Protein AF-A0A7M2SHD0-F1 (afdb_monomer)

Structure (mmCIF, N/CA/C/O backbone):
data_AF-A0A7M2SHD0-F1
#
_entry.id   AF-A0A7M2SHD0-F1
#
loop_
_atom_site.group_PDB
_atom_site.id
_atom_site.type_symbol
_atom_site.label_atom_id
_atom_site.label_alt_id
_atom_site.label_comp_id
_atom_site.label_asym_id
_atom_site.label_entity_id
_atom_site.label_seq_id
_atom_site.pdbx_PDB_ins_code
_atom_site.Cartn_x
_atom_site.Cartn_y
_atom_site.Cartn_z
_atom_site.occupancy
_atom_site.B_iso_or_equiv
_atom_site.auth_seq_id
_atom_site.auth_comp_id
_atom_site.auth_asym_id
_atom_site.auth_atom_id
_atom_site.pdbx_PDB_model_num
ATOM 1 N N . MET A 1 1 ? -9.096 0.062 7.999 1.00 97.12 1 MET A N 1
ATOM 2 C CA . MET A 1 1 ? -8.696 0.273 6.593 1.00 97.12 1 MET A CA 1
ATOM 3 C C . MET A 1 1 ? -7.305 0.862 6.604 1.00 97.12 1 MET A C 1
ATOM 5 O O . MET A 1 1 ? -7.084 1.784 7.382 1.00 97.12 1 MET A O 1
ATOM 9 N N . GLY A 1 2 ? -6.395 0.310 5.805 1.00 97.00 2 GLY A N 1
ATOM 10 C CA . GLY A 1 2 ? -5.027 0.810 5.689 1.00 97.00 2 GLY A CA 1
ATOM 11 C C . GLY A 1 2 ? -4.891 1.978 4.718 1.00 97.00 2 GLY A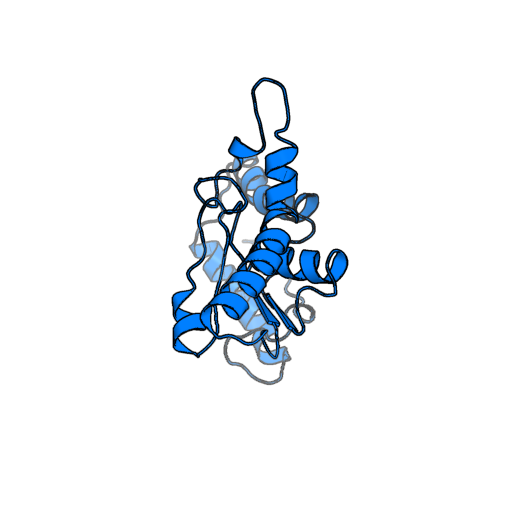 C 1
ATOM 12 O O . GLY A 1 2 ? -5.749 2.172 3.853 1.00 97.00 2 GLY A O 1
ATOM 13 N N . GLY A 1 3 ? -3.814 2.743 4.881 1.00 96.31 3 GLY A N 1
ATOM 14 C CA . GLY A 1 3 ? -3.503 3.916 4.066 1.00 96.31 3 GLY A CA 1
ATOM 15 C C . GLY A 1 3 ? -2.620 3.625 2.844 1.00 96.31 3 GLY A C 1
ATOM 16 O O . GLY A 1 3 ? -2.562 2.505 2.335 1.00 96.31 3 GLY A O 1
ATOM 17 N N . GLY A 1 4 ? -1.916 4.649 2.361 1.00 96.31 4 GLY A N 1
ATOM 18 C CA . GLY A 1 4 ? -1.069 4.604 1.168 1.00 96.31 4 GLY A CA 1
ATOM 19 C C . GLY A 1 4 ? 0.028 5.672 1.198 1.00 96.31 4 GLY A C 1
ATOM 20 O O . GLY A 1 4 ? -0.160 6.753 1.753 1.00 96.31 4 GLY A O 1
ATOM 21 N N . GLY A 1 5 ? 1.186 5.370 0.599 1.00 95.94 5 GLY A N 1
ATOM 22 C CA . GLY A 1 5 ? 2.361 6.245 0.658 1.00 95.94 5 GLY A CA 1
ATOM 23 C C . GLY A 1 5 ? 2.796 6.528 2.101 1.00 95.94 5 GLY A C 1
ATOM 24 O O . GLY A 1 5 ? 2.878 5.610 2.912 1.00 95.94 5 GLY A O 1
ATOM 25 N N . PHE A 1 6 ? 3.040 7.792 2.427 1.00 96.62 6 PHE A N 1
ATOM 26 C CA . PHE A 1 6 ? 3.349 8.260 3.779 1.00 96.62 6 PHE A CA 1
ATOM 27 C C . PHE A 1 6 ? 2.104 8.612 4.609 1.00 96.62 6 PHE A C 1
ATOM 29 O O . PHE A 1 6 ? 2.249 9.201 5.669 1.00 96.62 6 PHE A O 1
ATOM 36 N N . ASN A 1 7 ? 0.903 8.214 4.170 1.00 97.81 7 ASN A N 1
ATOM 37 C CA . ASN A 1 7 ? -0.391 8.597 4.747 1.00 97.81 7 ASN A CA 1
ATOM 38 C C . ASN A 1 7 ? -0.598 10.120 4.773 1.00 97.81 7 ASN A C 1
ATOM 40 O O . ASN A 1 7 ? -0.326 10.773 3.768 1.00 97.81 7 ASN A O 1
ATOM 44 N N . GLY A 1 8 ? -1.200 10.668 5.832 1.00 97.25 8 GLY A N 1
ATOM 45 C CA . GLY A 1 8 ? -1.612 12.069 5.890 1.00 97.25 8 GLY A CA 1
ATOM 46 C C . GLY A 1 8 ? -3.096 12.322 5.601 1.00 97.25 8 GLY A C 1
ATOM 47 O O . GLY A 1 8 ? -3.537 13.471 5.608 1.00 97.25 8 GLY A O 1
ATOM 48 N N . SER A 1 9 ? -3.883 11.274 5.343 1.00 97.06 9 SER A N 1
ATOM 49 C CA . SER A 1 9 ? -5.340 11.360 5.187 1.00 97.06 9 SER A CA 1
ATOM 50 C C . SER A 1 9 ? -6.020 10.054 5.593 1.00 97.06 9 SER A C 1
ATOM 52 O O . SER A 1 9 ? -5.424 8.982 5.505 1.00 97.06 9 SER A O 1
ATOM 54 N N . ILE A 1 10 ? -7.275 10.144 6.038 1.00 97.06 10 ILE A N 1
ATOM 55 C CA . ILE A 1 10 ? -8.079 8.971 6.395 1.00 97.06 10 ILE A CA 1
ATOM 56 C C . ILE A 1 10 ? -8.506 8.250 5.100 1.00 97.06 10 ILE A C 1
ATOM 58 O O . ILE A 1 10 ? -9.094 8.897 4.229 1.00 97.06 10 ILE A O 1
ATOM 62 N N . PRO A 1 11 ? -8.257 6.933 4.955 1.00 95.31 11 PRO A N 1
ATOM 63 C CA . PRO A 1 11 ? -8.662 6.177 3.770 1.00 95.31 11 PRO A CA 1
ATOM 64 C C . PRO A 1 11 ? -10.190 6.092 3.639 1.00 95.31 11 PRO A C 1
ATOM 66 O O . PRO A 1 11 ? -10.908 6.126 4.640 1.00 95.31 11 PRO A O 1
ATOM 69 N N . ASP A 1 12 ? -10.697 5.917 2.413 1.00 93.75 12 ASP A N 1
ATOM 70 C CA . ASP A 1 12 ? -12.136 5.734 2.191 1.00 93.75 12 ASP A CA 1
ATOM 71 C C . ASP A 1 12 ? -12.649 4.470 2.895 1.00 93.75 12 ASP A C 1
ATOM 73 O O . ASP A 1 12 ? -12.196 3.348 2.653 1.00 93.75 12 ASP A O 1
ATOM 77 N N . THR A 1 13 ? -13.636 4.658 3.765 1.00 95.75 13 THR A N 1
ATOM 78 C CA . THR A 1 13 ? -14.295 3.585 4.515 1.00 95.75 13 THR A CA 1
ATOM 79 C C . THR A 1 13 ? -15.669 3.236 3.946 1.00 95.75 13 THR A C 1
ATOM 81 O O . THR A 1 13 ? -16.276 2.253 4.381 1.00 95.75 13 THR A O 1
ATOM 84 N N . GLN A 1 14 ? -16.169 3.990 2.959 1.00 95.00 14 GLN A N 1
ATOM 85 C CA . GLN A 1 14 ? -17.538 3.843 2.465 1.00 95.00 14 GLN A CA 1
ATOM 86 C C . GLN A 1 14 ? -17.795 2.484 1.836 1.00 95.00 14 GLN A C 1
ATOM 88 O O . GLN A 1 14 ? -18.872 1.927 2.024 1.00 95.00 14 GLN A O 1
ATOM 93 N N . THR A 1 15 ? -16.833 1.941 1.090 1.00 93.06 15 THR A N 1
ATOM 94 C CA . THR A 1 15 ? -17.006 0.630 0.451 1.00 93.06 15 THR A CA 1
ATOM 95 C C . THR A 1 15 ? -17.210 -0.467 1.498 1.00 93.06 15 THR A C 1
ATOM 97 O O . THR A 1 15 ? -18.176 -1.220 1.409 1.00 93.06 15 THR A O 1
ATOM 100 N N . ALA A 1 16 ? -16.384 -0.489 2.549 1.00 95.38 16 ALA A N 1
ATOM 101 C CA . ALA A 1 16 ? -16.540 -1.429 3.659 1.00 95.38 16 ALA A CA 1
ATOM 102 C C . ALA A 1 16 ? -17.877 -1.220 4.396 1.00 95.38 16 ALA A C 1
ATOM 104 O O . ALA A 1 16 ? -18.607 -2.184 4.643 1.00 95.38 16 ALA A O 1
ATOM 105 N N . ALA A 1 17 ? -18.249 0.036 4.662 1.00 96.19 17 ALA A N 1
ATOM 106 C CA . ALA A 1 17 ? -19.520 0.372 5.301 1.00 96.19 17 ALA A CA 1
ATOM 107 C C . ALA A 1 17 ? -20.738 -0.095 4.484 1.00 96.19 17 ALA A C 1
ATOM 109 O O . ALA A 1 17 ? -21.653 -0.708 5.030 1.00 96.19 17 ALA A O 1
ATOM 110 N N . LYS A 1 18 ? -20.728 0.112 3.160 1.00 97.19 18 LYS A N 1
ATOM 111 C CA . LYS A 1 18 ? -21.790 -0.341 2.241 1.00 97.19 18 LYS A CA 1
ATOM 112 C C . LYS A 1 18 ? -21.943 -1.862 2.210 1.00 97.19 18 LYS A C 1
ATOM 114 O O . LYS A 1 18 ? -23.028 -2.351 1.919 1.00 97.19 18 LYS A O 1
ATOM 119 N N . THR A 1 19 ? -20.882 -2.601 2.529 1.00 95.31 19 THR A N 1
ATOM 120 C CA . THR A 1 19 ? -20.905 -4.068 2.644 1.00 95.31 19 THR A CA 1
ATOM 121 C C . THR A 1 19 ? -21.259 -4.580 4.047 1.00 95.31 19 THR A C 1
ATOM 123 O O . THR A 1 19 ? -21.217 -5.783 4.279 1.00 95.31 19 THR A O 1
ATOM 126 N N . GLY A 1 20 ? -21.633 -3.693 4.978 1.00 95.31 20 GLY A N 1
ATOM 127 C CA . GLY A 1 20 ? -22.124 -4.059 6.311 1.00 95.31 20 GLY A CA 1
ATOM 128 C C . GLY A 1 20 ? -21.071 -4.068 7.423 1.00 95.31 20 GLY A C 1
ATOM 129 O O . GLY A 1 20 ? -21.386 -4.464 8.543 1.00 95.31 20 GLY A O 1
ATOM 130 N N . TYR A 1 21 ? -19.840 -3.619 7.159 1.00 97.50 21 TYR A N 1
ATOM 131 C CA . TYR A 1 21 ? -18.815 -3.485 8.196 1.00 97.50 21 TYR A CA 1
ATOM 132 C C . TYR A 1 21 ? -18.953 -2.160 8.954 1.00 97.50 21 TYR A C 1
ATOM 134 O O . TYR A 1 21 ? -19.178 -1.107 8.359 1.00 97.50 21 TYR A O 1
ATOM 142 N N . ALA A 1 22 ? -18.693 -2.176 10.261 1.00 97.75 22 ALA A N 1
ATOM 143 C CA . ALA A 1 22 ? -18.270 -0.965 10.956 1.00 97.75 22 ALA A CA 1
ATOM 144 C C . ALA A 1 22 ? -16.820 -0.661 10.543 1.00 97.75 22 ALA A C 1
ATOM 146 O O . ALA A 1 22 ? -15.913 -1.445 10.824 1.00 97.75 22 ALA A O 1
ATOM 147 N N . ALA A 1 23 ? -16.607 0.440 9.823 1.00 97.56 23 ALA A N 1
ATOM 148 C CA . ALA A 1 23 ? -15.334 0.733 9.174 1.00 97.56 23 ALA A CA 1
ATOM 149 C C . ALA A 1 23 ? -14.661 1.979 9.764 1.00 97.56 23 ALA A C 1
ATOM 151 O O . ALA A 1 23 ? -15.299 3.008 9.971 1.00 97.56 23 ALA A O 1
ATOM 152 N N . ALA A 1 24 ? -13.351 1.882 9.992 1.00 97.88 24 ALA A N 1
ATOM 153 C CA . ALA A 1 24 ? -12.510 2.961 10.498 1.00 97.88 24 ALA A CA 1
ATOM 154 C C . ALA A 1 24 ? -11.170 3.016 9.745 1.00 97.88 24 ALA A C 1
ATOM 156 O O . ALA A 1 24 ? -10.724 2.023 9.153 1.00 97.88 24 ALA A O 1
ATOM 157 N N . GLY A 1 25 ? -10.532 4.180 9.791 1.00 97.25 25 GLY A N 1
ATOM 158 C CA . GLY A 1 25 ? -9.217 4.459 9.226 1.00 97.25 25 GLY A CA 1
ATOM 159 C C . GLY A 1 25 ? -8.555 5.614 9.976 1.00 97.25 25 GLY A C 1
ATOM 160 O O . GLY A 1 25 ? -9.197 6.266 10.800 1.00 97.25 25 GLY A O 1
ATOM 161 N N . SER A 1 26 ? -7.282 5.856 9.686 1.00 97.56 26 SER A N 1
ATOM 162 C CA . SER A 1 26 ? -6.471 6.900 10.314 1.00 97.56 26 SER A CA 1
ATOM 163 C C . SER A 1 26 ? -5.658 7.639 9.264 1.00 97.56 26 SER A C 1
ATOM 165 O O . SER A 1 26 ? -5.326 7.064 8.232 1.00 97.56 26 SER A O 1
ATOM 167 N N . ASP A 1 27 ? -5.314 8.889 9.554 1.00 97.56 27 ASP A N 1
ATOM 168 C CA . ASP A 1 27 ? -4.319 9.672 8.820 1.00 97.56 27 ASP A CA 1
ATOM 169 C C . ASP A 1 27 ? -2.877 9.406 9.297 1.00 97.56 27 ASP A C 1
ATOM 171 O O . ASP A 1 27 ? -1.932 9.986 8.768 1.00 97.56 27 ASP A O 1
ATOM 175 N N . SER A 1 28 ? -2.700 8.504 10.270 1.00 97.31 28 SER A N 1
ATOM 176 C CA . SER A 1 28 ? -1.429 8.202 10.934 1.00 97.31 28 SER A CA 1
ATOM 177 C C . SER A 1 28 ? -0.844 9.338 11.773 1.00 97.31 28 SER A C 1
ATOM 179 O O . SER A 1 28 ? 0.372 9.421 11.959 1.00 97.31 28 SER A O 1
ATOM 181 N N . GLY A 1 29 ? -1.707 10.187 12.335 1.00 95.88 29 GLY A N 1
ATOM 182 C CA . GLY A 1 29 ? -1.321 11.199 13.321 1.00 95.88 29 GLY A CA 1
ATOM 183 C C . GLY A 1 29 ? -0.802 12.500 12.711 1.00 95.88 29 GLY A C 1
ATOM 184 O O . GLY A 1 29 ? -0.289 13.351 13.435 1.00 95.88 29 GLY A O 1
ATOM 185 N N . HIS A 1 30 ? -0.922 12.667 11.397 1.00 96.81 30 HIS A N 1
ATOM 186 C CA . HIS A 1 30 ? -0.505 13.867 10.682 1.00 96.81 30 HIS A CA 1
ATOM 187 C C . HIS A 1 30 ? -1.388 14.094 9.452 1.00 96.81 30 HIS A C 1
ATOM 189 O O . HIS A 1 30 ? -2.062 13.184 8.983 1.00 96.81 30 HIS A O 1
ATOM 195 N N . THR A 1 31 ? -1.368 15.311 8.909 1.00 96.94 31 THR A N 1
ATOM 196 C CA . THR A 1 31 ? -2.072 15.656 7.668 1.00 96.94 31 THR A CA 1
ATOM 197 C C . THR A 1 31 ? -1.060 16.081 6.617 1.00 96.94 31 THR A C 1
ATOM 199 O O . THR A 1 31 ? -0.326 17.046 6.823 1.00 96.94 31 THR A O 1
ATOM 202 N N . ALA A 1 32 ? -1.006 15.351 5.508 1.00 96.25 32 ALA A N 1
ATOM 203 C CA . ALA A 1 32 ? -0.035 15.539 4.436 1.00 96.25 32 ALA A CA 1
ATOM 204 C C . ALA A 1 32 ? -0.531 14.872 3.144 1.00 96.25 32 ALA A C 1
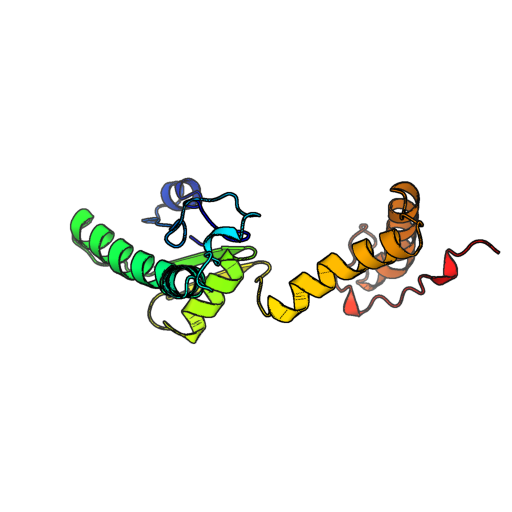ATOM 206 O O . ALA A 1 32 ? -1.484 14.092 3.153 1.00 96.25 32 ALA A O 1
ATOM 207 N N . SER A 1 33 ? 0.126 15.166 2.021 1.00 96.81 33 SER A N 1
ATOM 208 C CA . SER A 1 33 ? -0.039 14.330 0.826 1.00 96.81 33 SER A CA 1
ATOM 209 C C . SER A 1 33 ? 0.677 12.992 1.023 1.00 96.81 33 SER A C 1
ATOM 211 O O . SER A 1 33 ? 1.694 12.929 1.708 1.00 96.81 33 SER A O 1
ATOM 213 N N . SER A 1 34 ? 0.223 11.932 0.353 1.00 94.19 34 SER A N 1
ATOM 214 C CA . SER A 1 34 ? 0.826 10.597 0.479 1.00 94.19 34 SER A CA 1
ATOM 215 C C . SER A 1 34 ? 2.281 10.508 -0.007 1.00 94.19 34 SER A C 1
ATOM 217 O O . SER A 1 34 ? 2.935 9.493 0.208 1.00 94.19 34 SER A O 1
ATOM 219 N N . SER A 1 35 ? 2.795 11.530 -0.691 1.00 94.06 35 SER A N 1
ATOM 220 C CA . SER A 1 35 ? 4.195 11.638 -1.125 1.00 94.06 35 SER A CA 1
ATOM 221 C C . SER A 1 35 ? 5.044 12.543 -0.228 1.00 94.06 35 SER A C 1
ATOM 223 O O . SER A 1 35 ? 6.250 12.640 -0.434 1.00 94.06 35 SER A O 1
ATOM 225 N N . ASP A 1 36 ? 4.434 13.222 0.742 1.00 95.38 36 ASP A N 1
ATOM 226 C CA . ASP A 1 36 ? 5.119 14.146 1.636 1.00 95.38 36 ASP A CA 1
ATOM 227 C C . ASP A 1 36 ? 5.508 13.436 2.937 1.00 95.38 36 ASP A C 1
ATOM 229 O O . ASP A 1 36 ? 4.659 13.059 3.741 1.00 95.38 36 ASP A O 1
ATOM 233 N N . ALA A 1 37 ? 6.816 13.264 3.133 1.00 93.88 37 ALA A N 1
ATOM 234 C CA . ALA A 1 37 ? 7.408 12.703 4.345 1.00 93.88 37 ALA A CA 1
ATOM 235 C C . ALA A 1 37 ? 8.030 13.776 5.261 1.00 93.88 37 ALA A C 1
ATOM 237 O O . ALA A 1 37 ? 8.718 13.437 6.225 1.00 93.88 37 ALA A O 1
ATOM 238 N N . SER A 1 38 ? 7.829 15.071 4.980 1.00 95.25 38 SER A N 1
ATOM 239 C CA . SER A 1 38 ? 8.442 16.166 5.746 1.00 95.25 38 SER A CA 1
ATOM 240 C C . SER A 1 38 ? 8.007 16.179 7.213 1.00 95.25 38 SER A C 1
ATOM 242 O O . SER A 1 38 ? 8.789 16.577 8.072 1.00 95.25 38 SER A O 1
ATOM 244 N N . TRP A 1 39 ? 6.820 15.646 7.524 1.00 95.38 39 TRP A N 1
ATOM 245 C CA . TRP A 1 39 ? 6.310 15.469 8.889 1.00 95.38 39 TRP A CA 1
ATOM 246 C C . TRP A 1 39 ? 7.206 14.580 9.766 1.00 95.38 39 TRP A C 1
ATOM 248 O O . TRP A 1 39 ? 7.194 14.707 10.993 1.00 95.38 39 TRP A O 1
ATOM 258 N N . ALA A 1 40 ? 8.002 13.691 9.162 1.00 95.50 40 ALA A N 1
ATOM 259 C CA . ALA A 1 40 ? 8.926 12.821 9.883 1.00 95.50 40 ALA A CA 1
ATOM 260 C C . ALA A 1 40 ? 10.169 13.577 10.387 1.00 95.50 40 ALA A C 1
ATOM 262 O O . ALA A 1 40 ? 10.926 13.048 11.206 1.00 95.50 40 ALA A O 1
ATOM 263 N N . TRP A 1 41 ? 10.384 14.815 9.932 1.00 95.25 41 TRP A N 1
ATOM 264 C CA . TRP A 1 41 ? 11.547 15.627 10.263 1.00 95.25 41 TRP A CA 1
ATOM 265 C C . TRP A 1 41 ? 11.163 16.985 10.863 1.00 95.25 41 TRP A C 1
ATOM 267 O O . TRP A 1 41 ? 10.132 17.575 10.563 1.00 95.25 41 TRP A O 1
ATOM 277 N N . SER A 1 42 ? 12.035 17.506 11.720 1.00 88.62 42 SER A N 1
ATOM 278 C CA . SER A 1 42 ? 11.965 18.858 12.270 1.00 88.62 42 SER A CA 1
ATOM 279 C C . SER A 1 42 ? 13.367 19.477 12.296 1.00 88.62 42 SER A C 1
ATOM 281 O O . SER A 1 42 ? 14.357 18.743 12.241 1.00 88.62 42 SER A O 1
ATOM 283 N N . PRO A 1 43 ? 13.508 20.807 12.446 1.00 90.00 43 PRO A N 1
ATOM 284 C CA . PRO A 1 43 ? 14.822 21.447 12.561 1.00 90.00 43 PRO A CA 1
ATOM 285 C C . PRO A 1 43 ? 15.710 20.880 13.682 1.00 90.00 43 PRO A C 1
ATOM 287 O O . PRO A 1 43 ? 16.929 20.985 13.605 1.00 90.00 43 PRO A O 1
ATOM 290 N N . THR A 1 44 ? 15.114 20.271 14.713 1.00 90.31 44 THR A N 1
ATOM 291 C CA . THR A 1 44 ? 15.825 19.673 15.854 1.00 90.31 44 THR A CA 1
ATOM 292 C C . THR A 1 44 ? 15.990 18.152 15.748 1.00 90.31 44 THR A C 1
ATOM 294 O O . THR A 1 44 ? 16.445 17.529 16.704 1.00 90.31 44 THR A O 1
ATOM 297 N N . GLY A 1 45 ? 15.627 17.543 14.614 1.00 93.50 45 GLY A N 1
ATOM 298 C CA . GLY A 1 45 ? 15.776 16.109 14.348 1.00 93.50 45 GLY A CA 1
ATOM 299 C C . GLY A 1 45 ? 14.467 15.403 13.988 1.00 93.50 45 GLY A C 1
ATOM 300 O O . GLY A 1 45 ? 13.450 16.038 13.703 1.00 93.50 45 GLY A O 1
ATOM 301 N N . MET A 1 46 ? 14.495 14.070 13.998 1.00 95.44 46 MET 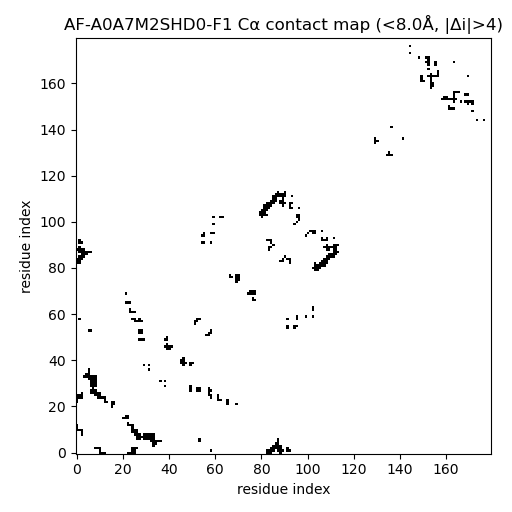A N 1
ATOM 302 C CA . MET A 1 46 ? 13.347 13.229 13.643 1.00 95.44 46 MET A CA 1
ATOM 303 C C . MET A 1 46 ? 12.172 13.411 14.609 1.00 95.44 46 MET A C 1
ATOM 305 O O . MET A 1 46 ? 12.345 13.431 15.829 1.00 95.44 46 MET A O 1
ATOM 309 N N . ASN A 1 47 ? 10.956 13.463 14.066 1.00 96.12 47 ASN A N 1
ATOM 310 C CA . ASN A 1 47 ? 9.736 13.475 14.862 1.00 96.12 47 ASN A CA 1
ATOM 311 C C . ASN A 1 47 ? 9.341 12.043 15.257 1.00 96.12 47 ASN A C 1
ATOM 313 O O . ASN A 1 47 ? 8.434 11.439 14.682 1.00 96.12 47 ASN A O 1
ATOM 317 N N . SER A 1 48 ? 10.037 11.483 16.250 1.00 95.12 48 SER A N 1
ATOM 318 C CA . SER A 1 48 ? 9.868 10.085 16.672 1.00 95.12 48 SER A CA 1
ATOM 319 C C . SER A 1 48 ? 8.431 9.721 17.056 1.00 95.12 48 SER A C 1
ATOM 321 O O . SER A 1 48 ? 8.038 8.569 16.882 1.00 95.12 48 SER A O 1
ATOM 323 N N . SER A 1 49 ? 7.630 10.673 17.553 1.00 95.88 49 SER A N 1
ATOM 324 C CA . SER A 1 49 ? 6.222 10.411 17.878 1.00 95.88 49 SER A CA 1
ATOM 325 C C . SER A 1 49 ? 5.401 10.150 16.619 1.00 95.88 49 SER A C 1
ATOM 327 O O . SER A 1 49 ? 4.759 9.108 16.541 1.00 95.88 49 SER A O 1
ATOM 329 N N . LEU A 1 50 ? 5.475 11.038 15.621 1.00 97.00 50 LEU A N 1
ATOM 330 C CA . LEU A 1 50 ? 4.745 10.852 14.362 1.00 97.00 50 LEU A CA 1
ATOM 331 C C . LEU A 1 50 ? 5.238 9.626 13.594 1.00 97.00 50 LEU A C 1
ATOM 333 O O . LEU A 1 50 ? 4.447 8.897 13.008 1.00 97.00 50 LEU A O 1
ATOM 337 N N . ILE A 1 51 ? 6.539 9.345 13.655 1.00 96.62 51 ILE A N 1
ATOM 338 C CA . ILE A 1 51 ? 7.104 8.125 13.071 1.00 96.62 51 ILE A CA 1
ATOM 339 C C . ILE A 1 51 ? 6.539 6.883 13.771 1.00 96.62 51 ILE A C 1
ATOM 341 O O . ILE A 1 51 ? 6.195 5.910 13.107 1.00 96.62 51 ILE A O 1
ATOM 345 N N . THR A 1 52 ? 6.385 6.911 15.096 1.00 97.19 52 THR A N 1
ATOM 346 C CA . THR A 1 52 ? 5.769 5.806 15.849 1.00 97.19 52 THR A CA 1
ATOM 347 C C . THR A 1 52 ? 4.288 5.634 15.497 1.00 97.19 52 THR A C 1
ATOM 349 O O . THR A 1 52 ? 3.824 4.498 15.354 1.00 97.19 52 THR A O 1
ATOM 352 N N . ASP A 1 53 ? 3.554 6.738 15.324 1.00 98.12 53 ASP A N 1
ATOM 353 C CA . ASP A 1 53 ? 2.163 6.730 14.855 1.00 98.12 53 ASP A CA 1
ATOM 354 C C . ASP A 1 53 ? 2.040 6.091 13.475 1.00 98.12 53 ASP A C 1
ATOM 356 O O . ASP A 1 53 ? 1.276 5.138 13.314 1.00 98.12 53 ASP A O 1
ATOM 360 N N . PHE A 1 54 ? 2.849 6.545 12.519 1.00 97.38 54 PHE A N 1
ATOM 361 C CA . PHE A 1 54 ? 2.902 6.006 11.166 1.00 97.38 54 PHE A CA 1
ATOM 362 C C . PHE A 1 54 ? 3.289 4.528 11.126 1.00 97.38 54 PHE A C 1
ATOM 364 O O . PHE A 1 54 ? 2.658 3.740 10.424 1.00 97.38 54 PHE A O 1
ATOM 371 N N . ILE A 1 55 ? 4.309 4.120 11.884 1.00 95.12 55 ILE A N 1
ATOM 372 C CA . ILE A 1 55 ? 4.795 2.740 11.837 1.00 95.12 55 ILE A CA 1
ATOM 373 C C . ILE A 1 55 ? 3.758 1.777 12.411 1.00 95.12 55 ILE A C 1
ATOM 375 O O . ILE A 1 55 ? 3.506 0.764 11.762 1.00 95.12 55 ILE A O 1
ATOM 379 N N . ALA A 1 56 ? 3.174 2.061 13.581 1.00 96.00 56 ALA A N 1
ATOM 380 C CA . ALA A 1 56 ? 2.330 1.084 14.277 1.00 96.00 56 ALA A CA 1
ATOM 381 C C . ALA A 1 56 ? 1.212 1.677 15.143 1.00 96.00 56 ALA A C 1
ATOM 383 O O . ALA A 1 56 ? 0.116 1.123 15.181 1.00 96.00 56 ALA A O 1
ATOM 384 N N . ARG A 1 57 ? 1.469 2.764 15.882 1.00 98.25 57 ARG A N 1
ATOM 385 C CA . ARG A 1 57 ? 0.560 3.178 16.964 1.00 98.25 57 ARG A CA 1
ATOM 386 C C . ARG A 1 57 ? -0.792 3.660 16.443 1.00 98.25 57 ARG A C 1
ATOM 388 O O . ARG A 1 57 ? -1.805 3.349 17.058 1.00 98.25 57 ARG A O 1
ATOM 395 N N . ALA A 1 58 ? -0.837 4.368 15.315 1.00 98.19 58 ALA A N 1
ATOM 396 C CA . ALA A 1 58 ? -2.095 4.898 14.798 1.00 98.19 58 ALA A CA 1
ATOM 397 C C . ALA A 1 58 ? -3.061 3.796 14.338 1.00 98.19 58 ALA A C 1
ATOM 399 O O . ALA A 1 58 ? -4.261 3.891 14.610 1.00 98.19 58 ALA A O 1
ATOM 400 N N . SER A 1 59 ? -2.549 2.746 13.688 1.00 98.00 59 SER A N 1
ATOM 401 C CA . SER A 1 59 ? -3.345 1.588 13.267 1.00 98.00 59 SER A CA 1
ATOM 402 C C . SER A 1 59 ? -3.966 0.890 14.478 1.00 98.00 59 SER A C 1
ATOM 404 O O . SER A 1 59 ? -5.192 0.814 14.562 1.00 98.00 59 SER A O 1
ATOM 406 N N . HIS A 1 60 ? -3.151 0.542 15.476 1.00 98.44 60 HIS A N 1
ATOM 407 C CA . HIS A 1 60 ? -3.604 -0.081 16.719 1.00 98.44 60 HIS A CA 1
ATOM 408 C C . HIS A 1 60 ? -4.647 0.764 17.465 1.00 98.44 60 HIS A C 1
ATOM 410 O O . HIS A 1 60 ? -5.727 0.294 17.825 1.00 98.44 60 HIS A O 1
ATOM 416 N N . GLU A 1 61 ? -4.363 2.053 17.667 1.00 98.50 61 GLU A N 1
ATOM 417 C CA . GLU A 1 61 ? -5.273 2.969 18.361 1.00 98.50 61 GLU A CA 1
ATOM 418 C C . GLU A 1 61 ? -6.613 3.104 17.627 1.00 98.50 61 GLU A C 1
ATOM 420 O O . GLU A 1 61 ? -7.671 3.186 18.258 1.00 98.50 61 GLU A O 1
ATOM 425 N N . THR A 1 62 ? -6.582 3.087 16.294 1.00 98.25 62 THR A N 1
ATOM 426 C CA . THR A 1 62 ? -7.786 3.088 15.457 1.00 98.25 62 THR A CA 1
ATOM 427 C C . THR A 1 62 ? -8.572 1.795 15.624 1.00 98.25 62 THR A C 1
ATOM 429 O O . THR A 1 62 ? -9.798 1.849 15.720 1.00 98.25 62 THR A O 1
ATOM 432 N N . THR A 1 63 ? -7.902 0.646 15.731 1.00 98.31 63 THR A N 1
ATOM 433 C CA . THR A 1 63 ? -8.543 -0.639 16.032 1.00 98.31 63 THR A CA 1
ATOM 434 C C . THR A 1 63 ? -9.247 -0.607 17.380 1.00 98.31 63 THR A C 1
ATOM 436 O O . THR A 1 63 ? -10.448 -0.874 17.459 1.00 98.31 63 THR A O 1
ATOM 439 N N . VAL A 1 64 ? -8.518 -0.263 18.445 1.00 98.50 64 VAL A N 1
ATOM 440 C CA . VAL A 1 64 ? -9.028 -0.277 19.822 1.00 98.50 64 VAL A CA 1
ATOM 441 C C . VAL A 1 64 ? -10.222 0.665 19.956 1.00 98.50 64 VAL A C 1
ATOM 443 O O . VAL A 1 64 ? -11.286 0.266 20.439 1.00 98.50 64 VAL A O 1
ATOM 446 N N . LYS A 1 65 ? -10.089 1.901 19.463 1.00 98.56 65 LYS A N 1
ATOM 447 C CA . LYS A 1 65 ? -11.165 2.901 19.521 1.00 98.56 65 LYS A CA 1
ATOM 448 C C . LYS A 1 65 ? -12.324 2.542 18.598 1.00 98.56 65 LYS A C 1
ATOM 450 O O . LYS A 1 65 ? -13.474 2.667 19.006 1.00 98.56 65 LYS A O 1
ATOM 455 N N . GLY A 1 66 ? -12.048 2.048 17.393 1.00 98.00 66 GLY A N 1
ATOM 456 C CA . GLY A 1 66 ? -13.071 1.616 16.441 1.00 98.00 66 GLY A CA 1
ATOM 457 C C . GLY A 1 66 ? -13.944 0.492 16.999 1.00 98.00 66 GLY A C 1
ATOM 458 O O . GLY A 1 66 ? -15.172 0.569 16.920 1.00 98.00 66 GLY A O 1
ATOM 459 N N . LYS A 1 67 ? -13.337 -0.510 17.648 1.00 98.50 67 LYS A N 1
ATOM 460 C CA . LYS A 1 67 ? -14.063 -1.585 18.345 1.00 98.50 67 LYS A CA 1
ATOM 461 C C . LYS A 1 67 ? -14.909 -1.046 19.498 1.00 98.50 67 LYS A C 1
ATOM 463 O O . LYS A 1 67 ? -16.075 -1.420 19.611 1.00 98.50 67 LYS A O 1
ATOM 468 N N . ALA A 1 68 ? -14.360 -0.141 20.310 1.00 98.62 68 ALA A N 1
ATOM 469 C CA . ALA A 1 68 ? -15.084 0.467 21.426 1.00 98.62 68 ALA A CA 1
ATOM 470 C C . ALA A 1 68 ? -16.299 1.289 20.957 1.00 98.62 68 ALA A C 1
ATOM 472 O O . ALA A 1 68 ? -17.393 1.129 21.496 1.00 98.62 68 ALA A O 1
ATOM 473 N N . VAL A 1 69 ? -16.136 2.116 19.919 1.00 98.38 69 VAL A N 1
ATOM 474 C CA . VAL A 1 69 ? -17.235 2.892 19.315 1.00 98.38 69 VAL A CA 1
ATOM 475 C C . VAL A 1 69 ? -18.288 1.965 18.712 1.00 98.38 69 VAL A C 1
ATOM 477 O O . VAL A 1 69 ? -19.478 2.168 18.938 1.00 98.38 69 VAL A O 1
ATOM 480 N N . THR A 1 70 ? -17.864 0.916 18.002 1.00 98.25 70 THR A N 1
ATOM 481 C CA . THR A 1 70 ? -18.776 -0.090 17.434 1.00 98.25 70 THR A CA 1
ATOM 482 C C . THR A 1 70 ? -19.611 -0.746 18.534 1.00 98.25 70 THR A C 1
ATOM 484 O O . THR A 1 70 ? -20.833 -0.803 18.425 1.00 98.25 70 THR A O 1
ATOM 487 N N . GLN A 1 71 ? -18.983 -1.169 19.634 1.00 98.38 71 GLN A N 1
ATOM 488 C CA . GLN A 1 71 ? -19.692 -1.767 20.763 1.00 98.38 71 GLN A CA 1
ATOM 489 C C . GLN A 1 71 ? -20.646 -0.788 21.450 1.00 98.38 71 GLN A C 1
ATOM 491 O O . GLN A 1 71 ? -21.770 -1.166 21.773 1.00 98.38 71 GLN A O 1
ATOM 496 N N . ALA A 1 72 ? -20.228 0.460 21.662 1.00 98.56 72 ALA A N 1
ATOM 497 C CA . ALA A 1 72 ? -21.076 1.477 22.274 1.00 98.56 72 ALA A CA 1
ATOM 498 C C . ALA A 1 72 ? -22.305 1.803 21.409 1.00 98.56 72 ALA A C 1
ATOM 500 O O . ALA A 1 72 ? -23.389 2.021 21.943 1.00 98.56 72 ALA A O 1
ATOM 501 N N . PHE A 1 73 ? -22.143 1.816 20.084 1.00 98.12 73 PHE A N 1
ATOM 502 C CA . PHE A 1 73 ? -23.216 2.141 19.148 1.00 98.12 73 PHE A CA 1
ATOM 503 C C . PHE A 1 73 ? -24.192 0.975 18.929 1.00 98.12 73 PHE A C 1
ATOM 505 O O . PHE A 1 73 ? -25.402 1.179 18.952 1.00 98.12 73 PHE A O 1
ATOM 512 N N . TYR A 1 74 ? -23.685 -0.248 18.739 1.00 97.75 74 TYR A N 1
ATOM 513 C CA . TYR A 1 74 ? -24.511 -1.424 18.428 1.00 97.75 74 TYR A CA 1
ATOM 514 C C . TYR A 1 74 ? -24.899 -2.262 19.657 1.00 97.75 74 TYR A C 1
ATOM 516 O O . TYR A 1 74 ? -25.693 -3.193 19.536 1.00 97.75 74 TYR A O 1
ATOM 524 N N . GLY A 1 75 ? -24.339 -1.976 20.836 1.00 98.25 75 GLY A N 1
ATOM 525 C CA . GLY A 1 75 ? -24.604 -2.712 22.079 1.00 98.25 75 GLY A CA 1
ATOM 526 C C . GLY A 1 75 ? -23.933 -4.088 22.170 1.00 98.25 75 GLY A C 1
ATOM 527 O O . GLY A 1 75 ? -24.106 -4.787 23.165 1.00 98.25 75 GLY A O 1
ATOM 528 N N . THR A 1 76 ? -23.153 -4.483 21.161 1.00 96.94 76 THR A N 1
ATOM 529 C CA . THR A 1 76 ? -22.439 -5.764 21.101 1.00 96.94 76 THR A CA 1
ATOM 530 C C . THR A 1 76 ? -21.048 -5.570 20.513 1.00 96.94 76 THR A C 1
ATOM 532 O O . THR A 1 76 ? -20.853 -4.744 19.621 1.00 96.94 76 THR A O 1
ATOM 535 N N . SER A 1 77 ? -20.067 -6.329 20.999 1.00 94.56 77 SER A N 1
ATOM 536 C CA . SER A 1 77 ? -18.727 -6.334 20.406 1.00 94.56 77 SER A CA 1
ATOM 537 C C . SER A 1 77 ? -18.762 -6.931 18.987 1.00 94.56 77 SER A C 1
ATOM 539 O O . SER A 1 77 ? -19.632 -7.764 18.704 1.00 94.56 77 SER A O 1
ATOM 541 N N . PRO A 1 78 ? -17.830 -6.543 18.091 1.00 95.62 78 PRO A N 1
ATOM 542 C CA . PRO A 1 78 ? -17.711 -7.165 16.774 1.00 95.62 78 PRO A CA 1
ATOM 543 C C . PRO A 1 78 ? -17.504 -8.677 16.898 1.00 95.62 78 PRO A C 1
ATOM 545 O O . PRO A 1 78 ? -16.690 -9.123 17.704 1.00 95.62 78 PRO A O 1
ATOM 548 N N . THR A 1 79 ? -18.209 -9.464 16.086 1.00 95.75 79 THR A N 1
ATOM 549 C CA . THR A 1 79 ? -18.047 -10.930 16.051 1.00 95.75 79 THR A CA 1
ATOM 550 C C . THR A 1 79 ? -16.742 -11.359 15.387 1.00 95.75 79 THR A C 1
ATOM 552 O O . THR A 1 79 ? -16.243 -12.443 15.666 1.00 95.75 79 THR A O 1
ATOM 555 N N . ALA A 1 80 ? -16.221 -10.520 14.491 1.00 97.06 80 ALA A N 1
ATOM 556 C CA . ALA A 1 80 ? -14.923 -10.650 13.852 1.00 97.06 80 ALA A CA 1
ATOM 557 C C . ALA A 1 80 ? -14.408 -9.254 13.476 1.00 97.06 80 ALA A C 1
ATOM 559 O O . ALA A 1 80 ? -15.187 -8.315 13.293 1.00 97.06 80 ALA A O 1
ATOM 560 N N . SER A 1 81 ? -13.095 -9.119 13.353 1.00 97.94 81 SER A N 1
ATOM 561 C CA . SER A 1 81 ? -12.399 -7.897 12.959 1.00 97.94 81 SER A CA 1
ATOM 562 C C . SER A 1 81 ? -11.469 -8.195 11.793 1.00 97.94 81 SER A C 1
ATOM 564 O O . SER A 1 81 ? -10.694 -9.148 11.841 1.00 97.94 81 SER A O 1
ATOM 566 N N . SER A 1 82 ? -11.509 -7.371 10.747 1.00 97.75 82 SER A N 1
ATOM 567 C CA . SER A 1 82 ? -10.679 -7.572 9.556 1.00 97.75 82 SER A CA 1
ATOM 568 C C . SER A 1 82 ? -9.904 -6.318 9.169 1.00 97.75 82 SER A C 1
ATOM 570 O O . SER A 1 82 ? -10.421 -5.204 9.268 1.00 97.75 82 SER A O 1
ATOM 572 N N . TRP A 1 83 ? -8.679 -6.513 8.683 1.00 98.44 83 TRP A N 1
ATOM 573 C CA . TRP A 1 83 ? -7.875 -5.477 8.044 1.00 98.44 83 TRP A CA 1
ATOM 574 C C . TRP A 1 83 ? -7.914 -5.621 6.523 1.00 98.44 83 TRP A C 1
ATOM 576 O O . TRP A 1 83 ? -7.824 -6.725 5.988 1.00 98.44 83 TRP A O 1
ATOM 586 N N . ASN A 1 84 ? -7.987 -4.489 5.829 1.00 97.62 84 ASN A N 1
ATOM 587 C CA . ASN A 1 84 ? -7.840 -4.396 4.382 1.00 97.62 84 ASN A CA 1
ATOM 588 C C . ASN A 1 84 ? -6.961 -3.181 4.070 1.00 97.62 84 ASN A C 1
ATOM 590 O O . ASN A 1 84 ? -7.293 -2.063 4.481 1.00 97.62 84 ASN A O 1
ATOM 594 N N . GLY A 1 85 ? -5.842 -3.412 3.385 1.00 97.62 85 GLY A N 1
ATOM 595 C CA . GLY A 1 85 ? -4.929 -2.361 2.953 1.00 97.62 85 GLY A CA 1
ATOM 596 C C . GLY A 1 85 ? -3.995 -2.821 1.835 1.00 97.62 85 GLY A C 1
ATOM 597 O O . GLY A 1 85 ? -3.659 -4.001 1.728 1.00 97.62 85 GLY A O 1
ATOM 598 N N . CYS A 1 86 ? -3.564 -1.868 1.008 1.00 97.50 86 CYS A N 1
ATOM 599 C CA . CYS A 1 86 ? -2.620 -2.070 -0.090 1.00 97.50 86 CYS A CA 1
ATOM 600 C C . CYS A 1 86 ? -1.443 -1.089 0.045 1.00 97.50 86 CYS A C 1
ATOM 602 O O . CYS A 1 86 ? -1.605 -0.042 0.667 1.00 97.50 86 CYS A O 1
ATOM 604 N N . SER A 1 87 ? -0.265 -1.379 -0.516 1.00 96.69 87 SER A N 1
ATOM 605 C CA . SER A 1 87 ? 0.915 -0.501 -0.406 1.00 96.69 87 SER A CA 1
ATOM 606 C C . SER A 1 87 ? 1.329 -0.294 1.062 1.00 96.69 87 SER A C 1
ATOM 608 O O . SER A 1 87 ? 1.567 -1.273 1.779 1.00 96.69 87 SER A O 1
ATOM 610 N N . ASN A 1 88 ? 1.399 0.949 1.549 1.00 97.50 88 ASN A N 1
ATOM 611 C CA . ASN A 1 88 ? 1.619 1.229 2.968 1.00 97.50 88 ASN A CA 1
ATOM 612 C C . ASN A 1 88 ? 0.532 0.595 3.858 1.00 97.50 88 ASN A C 1
ATOM 614 O O . ASN A 1 88 ? 0.863 0.022 4.888 1.00 97.50 88 ASN A O 1
ATOM 618 N N . GLY A 1 89 ? -0.727 0.539 3.418 1.00 97.94 89 GLY A N 1
ATOM 619 C CA . GLY A 1 89 ? -1.781 -0.199 4.113 1.00 97.94 89 GLY A CA 1
ATOM 620 C C . GLY A 1 89 ? -1.533 -1.709 4.194 1.00 97.94 89 GLY A C 1
ATOM 621 O O . GLY A 1 89 ? -1.961 -2.363 5.145 1.00 97.94 89 GLY A O 1
ATOM 622 N N . GLY A 1 90 ? -0.810 -2.280 3.227 1.00 98.31 90 GLY A N 1
ATOM 623 C CA . GLY A 1 90 ? -0.343 -3.664 3.300 1.00 98.31 90 GLY A CA 1
ATOM 624 C C . GLY A 1 90 ? 0.766 -3.832 4.343 1.00 98.31 90 GLY A C 1
ATOM 625 O O . GLY A 1 90 ? 0.736 -4.781 5.124 1.00 98.31 90 GLY A O 1
ATOM 626 N N . ARG A 1 91 ? 1.710 -2.881 4.409 1.00 98.00 91 ARG A N 1
ATOM 627 C CA . ARG A 1 91 ? 2.747 -2.835 5.457 1.00 98.00 91 ARG A CA 1
ATOM 628 C C . ARG A 1 91 ? 2.125 -2.707 6.850 1.00 98.00 91 ARG A C 1
ATOM 630 O O . ARG A 1 91 ? 2.519 -3.449 7.740 1.00 98.00 91 ARG A O 1
ATOM 637 N N . GLU A 1 92 ? 1.157 -1.814 7.030 1.00 98.38 92 GLU A N 1
ATOM 638 C CA . GLU A 1 92 ? 0.399 -1.644 8.278 1.00 98.38 92 GLU A CA 1
ATOM 639 C C . GLU A 1 92 ? -0.296 -2.939 8.696 1.00 98.38 92 GLU A C 1
ATOM 641 O O . GLU A 1 92 ? -0.163 -3.354 9.840 1.00 98.38 92 GLU A O 1
ATOM 646 N N . GLY A 1 93 ? -0.961 -3.628 7.763 1.00 98.38 93 GLY A N 1
ATOM 647 C CA . GLY A 1 93 ? -1.583 -4.921 8.047 1.00 98.38 93 GLY A CA 1
ATOM 648 C C . GLY A 1 93 ? -0.571 -5.967 8.522 1.00 98.38 93 GLY A C 1
ATOM 649 O O . GLY A 1 93 ? -0.816 -6.672 9.497 1.00 98.38 93 GLY A O 1
ATOM 650 N N . LEU A 1 94 ? 0.599 -6.053 7.883 1.00 98.38 94 LEU A N 1
ATOM 651 C CA . LEU A 1 94 ? 1.663 -6.952 8.345 1.00 98.38 94 LEU A CA 1
ATOM 652 C C . LEU A 1 94 ? 2.262 -6.518 9.691 1.00 98.38 94 LEU A C 1
ATOM 654 O O . LEU A 1 94 ? 2.612 -7.376 10.499 1.00 98.38 94 LEU A O 1
ATOM 658 N N . GLN A 1 95 ? 2.352 -5.214 9.957 1.00 97.81 95 GLN A N 1
ATOM 659 C CA . GLN A 1 95 ? 2.792 -4.684 11.246 1.00 97.81 95 GLN A CA 1
ATOM 660 C C . GLN A 1 95 ? 1.819 -5.070 12.368 1.00 97.81 95 GLN A C 1
ATOM 662 O O . GLN A 1 95 ? 2.260 -5.530 13.421 1.00 97.81 95 GLN A O 1
ATOM 667 N N . GLU A 1 96 ? 0.513 -4.917 12.141 1.00 98.44 96 GLU A N 1
ATOM 668 C CA . GLU A 1 96 ? -0.544 -5.349 13.063 1.00 98.44 96 GLU A CA 1
ATOM 669 C C . GLU A 1 96 ? -0.423 -6.847 13.354 1.00 98.44 96 GLU A C 1
ATOM 671 O O . GLU A 1 96 ? -0.367 -7.250 14.513 1.00 98.44 96 GLU A O 1
ATOM 676 N N . ALA A 1 97 ? -0.248 -7.675 12.318 1.00 98.25 97 ALA A N 1
ATOM 677 C CA . ALA A 1 97 ? -0.058 -9.117 12.483 1.00 98.25 97 ALA A CA 1
ATOM 678 C C . ALA A 1 97 ? 1.147 -9.470 13.378 1.00 98.25 97 ALA A C 1
ATOM 680 O O . ALA A 1 97 ? 1.097 -10.437 14.136 1.00 98.25 97 ALA A O 1
ATOM 681 N N . GLN A 1 98 ? 2.239 -8.708 13.274 1.00 97.56 98 GLN A N 1
ATOM 682 C CA . GLN A 1 98 ? 3.488 -8.976 13.991 1.00 97.56 98 GLN A CA 1
ATOM 683 C C . GLN A 1 98 ? 3.496 -8.428 15.421 1.00 97.56 98 GLN A C 1
ATOM 685 O O . GLN A 1 98 ? 4.040 -9.074 16.315 1.00 97.56 98 GLN A O 1
ATOM 690 N N . VAL A 1 99 ? 2.937 -7.235 15.640 1.00 96.81 99 VAL A N 1
ATOM 691 C CA . VAL A 1 99 ? 3.077 -6.494 16.906 1.00 96.81 99 VAL A CA 1
ATOM 692 C C . VAL A 1 99 ? 1.795 -6.488 17.729 1.00 96.81 99 VAL A C 1
ATOM 694 O O . VAL A 1 99 ? 1.870 -6.492 18.956 1.00 96.81 99 VAL A O 1
ATOM 697 N N . GLN A 1 100 ? 0.632 -6.542 17.082 1.00 97.69 100 GLN A N 1
ATOM 698 C CA . GLN A 1 100 ? -0.683 -6.556 17.723 1.00 97.69 100 GLN A CA 1
ATOM 699 C C . GLN A 1 100 ? -1.518 -7.748 17.222 1.00 97.69 100 GLN A C 1
ATOM 701 O O . GLN A 1 100 ? -2.615 -7.577 16.693 1.00 97.69 100 GLN A O 1
ATOM 706 N N . PRO A 1 101 ? -1.061 -9.002 17.409 1.00 96.88 101 PRO A N 1
ATOM 707 C CA . PRO A 1 101 ? -1.673 -10.181 16.783 1.00 96.88 101 PRO A CA 1
ATOM 708 C C . PRO A 1 101 ? -3.121 -10.474 17.220 1.00 96.88 101 PRO A C 1
ATOM 710 O O . PRO A 1 101 ? -3.726 -11.422 16.730 1.00 96.88 101 PRO A O 1
ATOM 713 N N . ARG A 1 102 ? -3.677 -9.711 18.170 1.00 97.38 102 ARG A N 1
ATOM 714 C CA . ARG A 1 102 ? -5.065 -9.833 18.653 1.00 97.38 102 ARG A CA 1
ATOM 715 C C . ARG A 1 102 ? -5.998 -8.755 18.094 1.00 97.38 102 ARG A C 1
ATOM 717 O O . ARG A 1 102 ? -7.183 -8.737 18.431 1.00 97.38 102 ARG A O 1
ATOM 724 N N . ASP A 1 103 ? -5.486 -7.851 17.267 1.00 98.31 103 ASP A N 1
ATOM 725 C CA . ASP A 1 103 ? -6.273 -6.747 16.731 1.00 98.31 103 ASP A CA 1
ATOM 726 C C . ASP A 1 103 ? -7.220 -7.197 15.614 1.00 98.31 103 ASP A C 1
ATOM 728 O O . ASP A 1 103 ? -8.339 -6.684 15.522 1.00 98.31 103 ASP A O 1
ATOM 732 N N . TYR A 1 104 ? -6.850 -8.217 14.839 1.00 98.50 104 TYR A N 1
ATOM 733 C CA . TYR A 1 104 ? -7.629 -8.684 13.693 1.00 98.50 104 TYR A CA 1
ATOM 734 C C . TYR A 1 104 ? -7.654 -10.209 13.580 1.00 98.50 104 TYR A C 1
ATOM 736 O O . TYR A 1 104 ? -6.638 -10.869 13.768 1.00 98.50 104 TYR A O 1
ATOM 744 N N . ASP A 1 105 ? -8.812 -10.753 13.203 1.00 98.44 105 ASP A N 1
ATOM 745 C CA . ASP A 1 105 ? -9.013 -12.178 12.908 1.00 98.44 105 ASP A CA 1
ATOM 746 C C . ASP A 1 105 ? -8.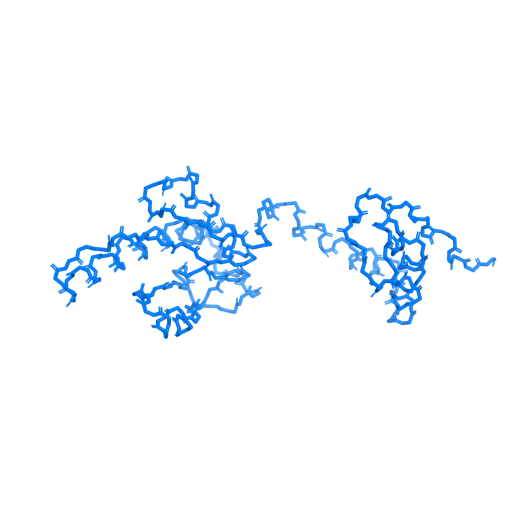603 -12.527 11.467 1.00 98.44 105 ASP A C 1
ATOM 748 O O . ASP A 1 105 ? -8.318 -13.679 11.146 1.00 98.44 105 ASP A O 1
ATOM 752 N N . GLY A 1 106 ? -8.574 -11.527 10.579 1.00 98.19 106 GLY A N 1
ATOM 753 C CA . GLY A 1 106 ? -8.156 -11.676 9.188 1.00 98.19 106 GLY A CA 1
ATOM 754 C C . GLY A 1 106 ? -7.531 -10.399 8.639 1.00 98.19 106 GLY A C 1
ATOM 755 O O . GLY A 1 106 ? -8.024 -9.299 8.887 1.00 98.19 106 GLY A O 1
ATOM 756 N N . ILE A 1 107 ? -6.443 -10.539 7.882 1.00 98.69 107 ILE A N 1
ATOM 757 C CA . ILE A 1 107 ? -5.683 -9.416 7.325 1.00 98.69 107 ILE A CA 1
ATOM 758 C C . ILE A 1 107 ? -5.486 -9.645 5.829 1.00 98.69 107 ILE A C 1
ATOM 760 O O . ILE A 1 107 ? -4.815 -10.591 5.419 1.00 98.69 107 ILE A O 1
ATOM 764 N N . LEU A 1 108 ? -6.046 -8.751 5.014 1.00 98.19 108 LEU A N 1
ATOM 765 C CA . LEU A 1 108 ? -5.740 -8.645 3.592 1.00 98.19 108 LEU A CA 1
ATOM 766 C C . LEU A 1 108 ? -4.676 -7.560 3.394 1.00 98.19 108 LEU A C 1
ATOM 768 O O . LEU A 1 108 ? -4.976 -6.367 3.481 1.00 98.19 108 LEU A O 1
ATOM 772 N N . ALA A 1 109 ? -3.439 -7.989 3.137 1.00 98.44 109 ALA A N 1
ATOM 773 C CA . ALA A 1 109 ? -2.287 -7.120 2.902 1.00 98.44 109 ALA A CA 1
ATOM 774 C C . ALA A 1 109 ? -1.831 -7.203 1.434 1.00 98.44 109 ALA A C 1
ATOM 776 O O . ALA A 1 109 ? -1.095 -8.110 1.047 1.00 98.44 109 ALA A O 1
ATOM 777 N N . GLY A 1 110 ? -2.282 -6.256 0.611 1.00 98.12 110 GLY A N 1
ATOM 778 C CA . GLY A 1 110 ? -1.903 -6.145 -0.801 1.00 98.12 110 GLY A CA 1
ATOM 779 C C . GLY A 1 110 ? -0.619 -5.336 -1.000 1.00 98.12 110 GLY A C 1
ATOM 780 O O . GLY A 1 110 ? -0.392 -4.364 -0.283 1.00 98.12 110 GLY A O 1
ATOM 781 N N . ALA A 1 111 ? 0.213 -5.730 -1.971 1.00 97.31 111 ALA A N 1
ATOM 782 C CA . ALA A 1 111 ? 1.458 -5.044 -2.361 1.00 97.31 111 ALA A CA 1
ATOM 783 C C . ALA A 1 111 ? 2.211 -4.381 -1.180 1.00 97.31 111 ALA A C 1
ATOM 785 O O . ALA A 1 111 ? 2.441 -3.172 -1.205 1.00 97.31 111 ALA A O 1
ATOM 786 N N . PRO A 1 112 ? 2.511 -5.121 -0.096 1.00 97.88 112 PRO A N 1
ATOM 787 C CA . PRO A 1 112 ? 2.900 -4.515 1.168 1.00 97.88 112 PRO A CA 1
ATOM 788 C C . PRO A 1 112 ? 4.249 -3.798 1.047 1.00 97.88 112 PRO A C 1
ATOM 790 O O . PRO A 1 112 ? 5.254 -4.409 0.686 1.00 97.88 112 PRO A O 1
ATOM 793 N N . ALA A 1 113 ? 4.280 -2.512 1.402 1.00 96.75 113 ALA A N 1
ATOM 794 C CA . ALA A 1 113 ? 5.474 -1.661 1.372 1.00 96.75 113 ALA A CA 1
ATOM 795 C C . ALA A 1 113 ? 6.440 -1.951 2.545 1.00 96.75 113 ALA A C 1
ATOM 797 O O . ALA A 1 113 ? 6.757 -1.081 3.357 1.00 96.75 113 ALA A O 1
ATOM 798 N N . VAL A 1 114 ? 6.866 -3.208 2.681 1.00 95.44 114 VAL A N 1
ATOM 799 C CA . VAL A 1 114 ? 7.855 -3.653 3.676 1.00 95.44 114 VAL A CA 1
ATOM 800 C C . VAL A 1 114 ? 9.278 -3.338 3.219 1.00 95.44 114 VAL A C 1
ATOM 802 O O . VAL A 1 114 ? 9.525 -3.205 2.026 1.00 95.44 114 VAL A O 1
ATOM 805 N N . GLN A 1 115 ? 10.229 -3.274 4.159 1.00 94.00 115 GLN A N 1
ATOM 806 C CA . GLN A 1 115 ? 11.646 -2.984 3.865 1.00 94.00 115 GLN A CA 1
ATOM 807 C C . GLN A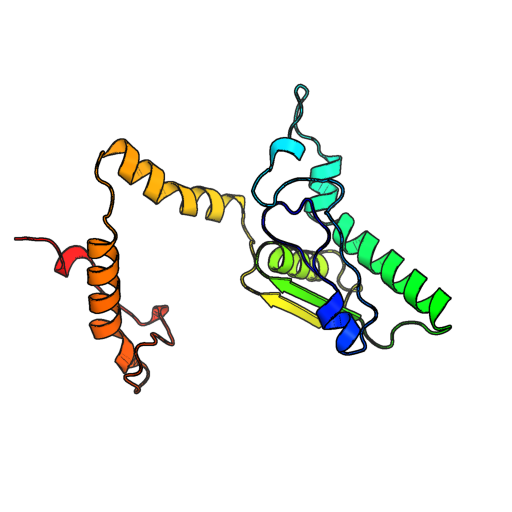 1 115 ? 11.816 -1.664 3.087 1.00 94.00 115 GLN A C 1
ATOM 809 O O . GLN A 1 115 ? 12.456 -1.614 2.034 1.00 94.00 115 GLN A O 1
ATOM 814 N N . ALA A 1 116 ? 11.188 -0.592 3.585 1.00 90.75 116 ALA A N 1
ATOM 815 C CA . ALA A 1 116 ? 11.222 0.736 2.963 1.00 90.75 116 ALA A CA 1
ATOM 816 C C . ALA A 1 116 ? 12.640 1.290 2.788 1.00 90.75 116 ALA A C 1
ATOM 818 O O . ALA A 1 116 ? 12.915 1.979 1.811 1.00 90.75 116 ALA A O 1
ATOM 819 N N . ASP A 1 117 ? 13.554 0.901 3.673 1.00 90.88 117 ASP A N 1
ATOM 820 C CA . ASP A 1 117 ? 14.989 1.160 3.585 1.00 90.88 117 ASP A CA 1
ATOM 821 C C . ASP A 1 117 ? 15.642 0.580 2.319 1.00 90.88 117 ASP A C 1
ATOM 823 O O . ASP A 1 117 ? 16.682 1.071 1.892 1.00 90.88 117 ASP A O 1
ATOM 827 N N . ARG A 1 118 ? 15.034 -0.437 1.694 1.00 95.00 118 ARG A N 1
ATOM 828 C CA . ARG A 1 118 ? 15.540 -1.081 0.475 1.00 95.00 118 ARG A CA 1
ATOM 829 C C . ARG A 1 118 ? 14.777 -0.673 -0.772 1.00 95.00 118 ARG A C 1
ATOM 831 O O . ARG A 1 118 ? 15.399 -0.312 -1.769 1.00 95.00 118 ARG A O 1
ATOM 838 N N . PHE A 1 119 ? 13.444 -0.745 -0.748 1.00 93.56 119 PHE A N 1
ATOM 839 C CA . PHE A 1 119 ? 12.678 -0.542 -1.980 1.00 93.56 119 PHE A CA 1
ATOM 840 C C . PHE A 1 119 ? 12.625 0.931 -2.404 1.00 93.56 119 PHE A C 1
ATOM 842 O O . PHE A 1 119 ? 12.591 1.191 -3.604 1.00 93.56 119 PHE A O 1
ATOM 849 N N . LEU A 1 120 ? 12.656 1.893 -1.467 1.00 92.88 120 LEU A N 1
ATOM 850 C CA . LEU A 1 120 ? 12.659 3.317 -1.825 1.00 92.88 120 LEU A CA 1
ATOM 851 C C . LEU A 1 120 ? 13.943 3.700 -2.583 1.00 92.88 120 LEU A C 1
ATOM 853 O O . LEU A 1 120 ? 13.821 4.220 -3.694 1.00 92.88 120 LEU A O 1
ATOM 857 N N . PRO A 1 121 ? 15.163 3.378 -2.096 1.00 95.19 121 PRO A N 1
ATOM 858 C CA . PRO A 1 121 ? 16.374 3.581 -2.890 1.00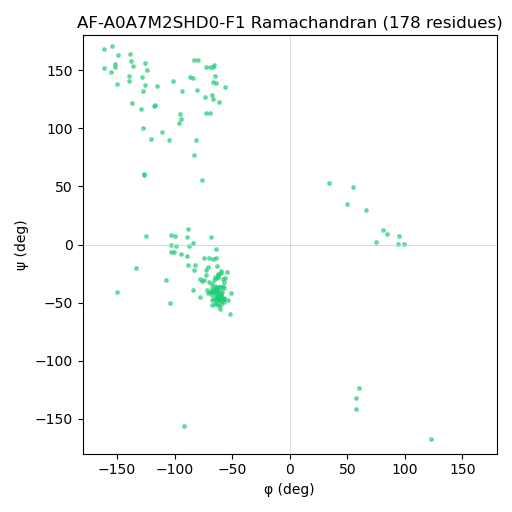 95.19 121 PRO A CA 1
ATOM 859 C C . PRO A 1 121 ? 16.362 2.822 -4.220 1.00 95.19 121 PRO A C 1
ATOM 861 O O . PRO A 1 121 ? 16.750 3.381 -5.244 1.00 95.19 121 PRO A O 1
ATOM 864 N N . ALA A 1 122 ? 15.884 1.572 -4.233 1.00 96.00 122 ALA A N 1
ATOM 865 C CA . ALA A 1 122 ? 15.816 0.774 -5.457 1.00 96.00 122 ALA A CA 1
ATOM 866 C C . ALA A 1 122 ? 14.891 1.397 -6.517 1.00 96.00 122 ALA A C 1
ATOM 868 O O . ALA A 1 122 ? 15.214 1.359 -7.700 1.00 96.00 122 ALA A O 1
ATOM 869 N N . ALA A 1 123 ? 13.776 2.007 -6.105 1.00 92.81 123 ALA A N 1
ATOM 870 C CA . ALA A 1 123 ? 12.864 2.710 -7.006 1.00 92.81 123 ALA A CA 1
ATOM 871 C C . ALA A 1 123 ? 13.467 4.013 -7.560 1.00 92.81 123 ALA A C 1
ATOM 873 O O . ALA A 1 123 ? 13.181 4.391 -8.695 1.00 92.81 123 ALA A O 1
ATOM 874 N N . MET A 1 124 ? 14.315 4.692 -6.782 1.00 94.62 124 MET A N 1
ATOM 875 C CA . MET A 1 124 ? 15.003 5.912 -7.220 1.00 94.62 124 MET A CA 1
ATOM 876 C C . MET A 1 124 ? 16.190 5.624 -8.144 1.00 94.62 124 MET A C 1
ATOM 878 O O . MET A 1 124 ? 16.510 6.444 -9.002 1.00 94.62 124 MET A O 1
ATOM 882 N N . TRP A 1 125 ? 16.839 4.470 -7.985 1.00 96.94 125 TRP A N 1
ATOM 883 C CA . TRP A 1 125 ? 18.091 4.150 -8.667 1.00 96.94 125 TRP A CA 1
ATOM 884 C C . TRP A 1 125 ? 18.048 4.309 -10.199 1.00 96.94 125 TRP A C 1
ATOM 886 O O . TRP A 1 125 ? 18.931 4.987 -10.725 1.00 96.94 125 TRP A O 1
ATOM 896 N N . PRO A 1 126 ? 17.036 3.802 -10.938 1.00 95.06 126 PRO A N 1
ATOM 897 C CA . PRO A 1 126 ? 16.972 4.001 -12.386 1.00 95.06 126 PRO A CA 1
ATOM 898 C C . PRO A 1 126 ? 16.922 5.478 -12.791 1.00 95.06 126 PRO A C 1
ATOM 900 O O . PRO A 1 126 ? 17.535 5.858 -13.781 1.00 95.06 126 PRO A O 1
ATOM 903 N N . GLN A 1 127 ? 16.234 6.320 -12.013 1.00 94.88 127 GLN A N 1
ATOM 904 C CA . GLN A 1 127 ? 16.141 7.757 -12.286 1.00 94.88 127 GLN A CA 1
ATOM 905 C C . GLN A 1 127 ? 17.489 8.451 -12.084 1.00 94.88 127 GLN A C 1
ATOM 907 O O . GLN A 1 127 ? 17.876 9.283 -12.898 1.00 94.88 127 GLN A O 1
ATOM 912 N N . VAL A 1 128 ? 18.222 8.070 -11.032 1.00 97.00 128 VAL A N 1
ATOM 913 C CA . VAL A 1 128 ? 19.585 8.561 -10.791 1.00 97.00 128 VAL A CA 1
ATOM 914 C C . VAL A 1 128 ? 20.499 8.162 -11.947 1.00 97.00 128 VAL A C 1
ATOM 916 O O . VAL A 1 128 ? 21.180 9.017 -12.494 1.00 97.00 128 VAL A O 1
ATOM 919 N N . VAL A 1 129 ? 20.476 6.897 -12.374 1.00 97.12 129 VAL A N 1
ATOM 920 C CA . VAL A 1 129 ? 21.315 6.423 -13.487 1.00 97.12 129 VAL A CA 1
ATOM 921 C C . VAL A 1 129 ? 21.006 7.168 -14.788 1.00 97.12 129 VAL A C 1
ATOM 923 O O . VAL A 1 129 ? 21.935 7.630 -15.441 1.00 97.12 129 VAL A O 1
ATOM 926 N N . MET A 1 130 ? 19.727 7.324 -15.150 1.00 96.31 130 MET A N 1
ATOM 927 C CA . MET A 1 130 ? 19.342 8.071 -16.357 1.00 96.31 130 MET A CA 1
ATOM 928 C C . MET A 1 130 ? 19.807 9.529 -16.299 1.00 96.31 130 MET A C 1
ATOM 930 O O . MET A 1 130 ? 20.297 10.051 -17.294 1.00 96.31 130 MET A O 1
ATOM 934 N N . HIS A 1 131 ? 19.698 10.169 -15.132 1.00 97.19 131 HIS A N 1
ATOM 935 C CA . HIS A 1 131 ? 20.161 11.539 -14.930 1.00 97.19 131 HIS A CA 1
ATOM 936 C C . HIS A 1 131 ? 21.689 11.668 -15.041 1.00 97.19 131 HIS A C 1
ATOM 938 O O . HIS A 1 131 ? 22.174 12.553 -15.735 1.00 97.19 131 HIS A O 1
ATOM 944 N N . GLU A 1 132 ? 22.455 10.789 -14.388 1.00 97.69 132 GLU A N 1
ATOM 945 C CA . GLU A 1 132 ? 23.926 10.826 -14.422 1.00 97.69 132 GLU A CA 1
ATOM 946 C C . GLU A 1 132 ? 24.499 10.525 -15.817 1.00 97.69 132 GLU A C 1
ATOM 948 O O . GLU A 1 132 ? 25.568 11.022 -16.166 1.00 97.69 132 GLU A O 1
ATOM 953 N N . LEU A 1 133 ? 23.800 9.711 -16.614 1.00 96.94 133 LEU A N 1
ATOM 954 C CA . LEU A 1 133 ? 24.195 9.378 -17.985 1.00 96.94 133 LEU A CA 1
ATOM 955 C C . LEU A 1 133 ? 23.647 10.351 -19.039 1.00 96.94 133 LEU A C 1
ATOM 957 O O . LEU A 1 133 ? 24.059 10.257 -20.193 1.00 96.94 133 LEU A O 1
ATOM 961 N N . ASP A 1 134 ? 22.727 11.246 -18.662 1.00 96.94 134 ASP A N 1
ATOM 962 C CA . ASP A 1 134 ? 21.923 12.063 -19.584 1.00 96.94 134 ASP A CA 1
ATOM 963 C C . ASP A 1 134 ? 21.253 11.224 -20.699 1.00 96.94 134 ASP A C 1
ATOM 965 O O . ASP A 1 134 ? 21.111 11.648 -21.845 1.00 96.94 134 ASP A O 1
ATOM 969 N N . ASP A 1 135 ? 20.843 9.993 -20.365 1.00 94.62 135 ASP A N 1
ATOM 970 C CA . ASP A 1 135 ? 20.168 9.058 -21.274 1.00 94.62 135 ASP A CA 1
ATOM 971 C C . ASP A 1 135 ? 18.875 8.560 -20.632 1.00 94.62 135 ASP A C 1
ATOM 973 O O . ASP A 1 135 ? 18.859 7.678 -19.769 1.00 94.62 135 ASP A O 1
ATOM 977 N N . PHE A 1 136 ? 17.766 9.157 -21.058 1.00 94.69 136 PHE A N 1
ATOM 978 C CA . PHE A 1 136 ? 16.439 8.825 -20.568 1.00 94.69 136 PHE A CA 1
ATOM 979 C C . PHE A 1 136 ? 15.775 7.786 -21.468 1.00 94.69 136 PHE A C 1
ATOM 981 O O . PHE A 1 136 ? 15.695 7.925 -22.694 1.00 94.69 136 PHE A O 1
ATOM 988 N N . VAL A 1 137 ? 15.218 6.749 -20.846 1.00 91.75 137 VAL A N 1
ATOM 989 C CA . VAL A 1 137 ? 14.447 5.735 -21.565 1.00 91.75 137 VAL A CA 1
ATOM 990 C C . VAL A 1 137 ? 13.137 6.356 -22.052 1.00 91.75 137 VAL A C 1
ATOM 992 O O . VAL A 1 137 ? 12.263 6.725 -21.270 1.00 91.75 137 VAL A O 1
ATOM 995 N N . LEU A 1 138 ? 13.004 6.481 -23.372 1.00 92.50 138 LEU A N 1
ATOM 996 C CA . LEU A 1 138 ? 11.793 6.982 -24.018 1.00 92.50 138 LEU A CA 1
ATOM 997 C C . LEU A 1 138 ? 10.642 5.978 -23.883 1.00 92.50 138 LEU A C 1
ATOM 999 O O . LEU A 1 138 ? 10.869 4.769 -23.882 1.00 92.50 138 LEU A O 1
ATOM 1003 N N . SER A 1 139 ? 9.400 6.471 -23.893 1.00 94.44 139 SER A N 1
ATOM 1004 C CA . SER A 1 139 ? 8.199 5.618 -23.849 1.00 94.44 139 SER A CA 1
ATOM 1005 C C . SER A 1 139 ? 8.223 4.513 -24.910 1.00 94.44 139 SER A C 1
ATOM 1007 O O . SER A 1 139 ? 7.951 3.364 -24.597 1.00 94.44 139 SER A O 1
ATOM 1009 N N . CYS A 1 140 ? 8.651 4.820 -26.139 1.00 94.50 140 CYS A N 1
ATOM 1010 C CA . CYS A 1 140 ? 8.725 3.820 -27.208 1.00 94.50 140 CYS A CA 1
ATOM 1011 C C . CYS A 1 140 ? 9.742 2.699 -26.936 1.00 94.50 140 CYS A C 1
ATOM 1013 O O . CYS A 1 140 ? 9.560 1.584 -27.420 1.00 94.50 140 CYS A O 1
ATOM 1015 N N . LYS A 1 141 ? 10.806 2.969 -26.162 1.00 93.00 141 LYS A N 1
ATOM 1016 C CA . LYS A 1 141 ? 11.760 1.939 -25.728 1.00 93.00 141 LYS A CA 1
ATOM 1017 C C . LYS A 1 141 ? 11.115 1.024 -24.680 1.00 93.00 141 LYS A C 1
ATOM 1019 O O . LYS A 1 141 ? 11.323 -0.183 -24.751 1.00 93.00 141 LYS A O 1
ATOM 1024 N N . PHE A 1 142 ? 10.311 1.572 -23.760 1.00 93.81 142 PHE A N 1
ATOM 1025 C CA . PHE A 1 142 ? 9.518 0.765 -22.823 1.00 93.81 142 PHE A CA 1
ATOM 1026 C C . PHE A 1 142 ? 8.490 -0.099 -23.556 1.00 93.81 142 PHE A C 1
ATOM 1028 O O . PHE A 1 142 ? 8.449 -1.299 -23.321 1.00 93.81 142 PHE A O 1
ATOM 1035 N N . ASP A 1 143 ? 7.756 0.462 -24.521 1.00 95.00 143 ASP A N 1
ATOM 1036 C CA . ASP A 1 143 ? 6.775 -0.299 -25.304 1.00 95.00 143 ASP A CA 1
ATOM 1037 C C . ASP A 1 143 ? 7.432 -1.458 -26.074 1.00 95.00 143 ASP A C 1
ATOM 1039 O O . ASP A 1 143 ? 6.921 -2.579 -26.090 1.00 95.00 143 ASP A O 1
ATOM 1043 N N . ALA A 1 144 ? 8.589 -1.208 -26.701 1.00 94.56 144 ALA A N 1
ATOM 1044 C CA . ALA A 1 144 ? 9.350 -2.242 -27.400 1.00 94.56 144 ALA A CA 1
ATOM 1045 C C . ALA A 1 144 ? 9.853 -3.333 -26.439 1.00 94.56 144 ALA A C 1
ATOM 1047 O O . ALA A 1 144 ? 9.815 -4.519 -26.772 1.00 94.56 144 ALA A O 1
ATOM 1048 N N . PHE A 1 145 ? 10.296 -2.941 -25.241 1.00 95.25 145 PHE A N 1
ATOM 1049 C CA . PHE A 1 145 ? 10.720 -3.867 -24.197 1.00 95.25 145 PHE A CA 1
ATOM 1050 C C . PHE A 1 145 ? 9.564 -4.744 -23.706 1.00 95.25 145 PHE A C 1
ATOM 1052 O O . PHE A 1 145 ? 9.705 -5.967 -23.675 1.00 95.25 145 PHE A O 1
ATOM 1059 N N . ASP A 1 146 ? 8.416 -4.141 -23.392 1.00 95.62 146 ASP A N 1
ATOM 1060 C CA . ASP A 1 146 ? 7.221 -4.834 -22.905 1.00 95.62 146 ASP A CA 1
ATOM 1061 C C . ASP A 1 146 ? 6.689 -5.831 -23.942 1.00 95.62 146 ASP A C 1
ATOM 1063 O O . ASP A 1 146 ? 6.374 -6.979 -23.616 1.00 95.62 146 ASP A O 1
ATOM 1067 N N . GLN A 1 147 ? 6.665 -5.443 -25.219 1.00 95.94 147 GLN A N 1
ATOM 1068 C CA . GLN A 1 147 ? 6.297 -6.345 -26.312 1.00 95.94 147 GLN A CA 1
ATOM 1069 C C . GLN A 1 147 ? 7.258 -7.532 -26.421 1.00 95.94 147 GLN A C 1
ATOM 1071 O O . GLN A 1 147 ? 6.817 -8.677 -26.530 1.00 95.94 147 GLN A O 1
ATOM 1076 N N . ALA A 1 148 ? 8.567 -7.281 -26.371 1.00 96.50 148 ALA A N 1
ATOM 1077 C CA . ALA A 1 148 ? 9.575 -8.324 -26.515 1.00 96.50 148 ALA A CA 1
ATOM 1078 C C . ALA A 1 148 ? 9.582 -9.307 -25.334 1.00 96.50 148 ALA A C 1
ATOM 1080 O O . ALA A 1 148 ? 9.645 -10.521 -25.548 1.00 96.50 148 ALA A O 1
ATOM 1081 N N . VAL A 1 149 ? 9.482 -8.809 -24.094 1.00 97.06 149 VAL A N 1
ATOM 1082 C CA . VAL A 1 149 ? 9.440 -9.670 -22.902 1.00 97.06 149 VAL A CA 1
ATOM 1083 C C . VAL A 1 149 ? 8.158 -10.498 -22.869 1.00 97.06 149 VAL A C 1
ATOM 1085 O O . VAL A 1 149 ? 8.223 -11.695 -22.585 1.00 97.06 149 VAL A O 1
ATOM 1088 N N . THR A 1 150 ? 7.018 -9.906 -23.236 1.00 97.00 150 THR A N 1
ATOM 1089 C CA . THR A 1 150 ? 5.733 -10.611 -23.316 1.00 97.00 150 THR A CA 1
ATOM 1090 C C . THR A 1 150 ? 5.802 -11.701 -24.378 1.00 97.00 150 THR A C 1
ATOM 1092 O O . THR A 1 150 ? 5.589 -12.867 -24.064 1.00 97.00 150 THR A O 1
ATOM 1095 N N . ALA A 1 151 ? 6.243 -11.381 -25.598 1.00 95.44 151 ALA A N 1
ATOM 1096 C CA . ALA A 1 151 ? 6.394 -12.365 -26.671 1.00 95.44 151 ALA A CA 1
ATOM 1097 C C . ALA A 1 151 ? 7.328 -13.536 -26.301 1.00 95.44 151 ALA A C 1
ATOM 1099 O O . ALA A 1 151 ? 7.122 -14.664 -26.747 1.00 95.44 151 ALA A O 1
ATOM 1100 N N . ALA A 1 152 ? 8.347 -13.294 -25.471 1.00 95.50 152 ALA A N 1
ATOM 1101 C CA . ALA A 1 152 ? 9.295 -14.321 -25.040 1.00 95.50 152 ALA A CA 1
ATOM 1102 C C . ALA A 1 152 ? 8.801 -15.202 -23.872 1.00 95.50 152 ALA A C 1
ATOM 1104 O O . ALA A 1 152 ? 9.404 -16.254 -23.594 1.00 95.50 152 ALA A O 1
ATOM 1105 N N . CYS A 1 153 ? 7.780 -14.759 -23.133 1.00 97.38 153 CYS A N 1
ATOM 1106 C CA . CYS A 1 153 ? 7.445 -15.332 -21.829 1.00 97.38 153 CYS A CA 1
ATOM 1107 C C . CYS A 1 153 ? 5.966 -15.634 -21.582 1.00 97.38 153 CYS A C 1
ATOM 1109 O O . CYS A 1 153 ? 5.714 -16.467 -20.718 1.00 97.38 153 CYS A O 1
ATOM 1111 N N . ASP A 1 154 ? 5.042 -15.029 -22.326 1.00 97.31 154 ASP A N 1
ATOM 1112 C CA . ASP A 1 154 ? 3.586 -15.190 -22.199 1.00 97.31 154 ASP A CA 1
ATOM 1113 C C . ASP A 1 154 ? 3.177 -16.671 -22.215 1.00 97.31 154 ASP A C 1
ATOM 1115 O O . ASP A 1 154 ? 2.795 -17.230 -21.195 1.00 97.31 154 ASP A O 1
ATOM 1119 N N . SER A 1 155 ? 3.484 -17.390 -23.299 1.00 96.06 155 SER A N 1
ATOM 1120 C CA . SER A 1 155 ? 3.062 -18.787 -23.475 1.00 96.06 155 SER A CA 1
ATOM 1121 C C . SER A 1 155 ? 3.715 -19.822 -22.542 1.00 96.06 155 SER A C 1
ATOM 1123 O O . SER A 1 155 ? 3.559 -21.026 -22.764 1.00 96.06 155 SER A O 1
ATOM 1125 N N . ARG A 1 156 ? 4.517 -19.414 -21.549 1.00 93.88 156 ARG A N 1
ATOM 1126 C CA . ARG A 1 156 ? 5.235 -20.342 -20.652 1.00 93.88 156 ARG A CA 1
ATOM 1127 C C . ARG A 1 156 ? 4.322 -21.033 -19.649 1.00 93.88 156 ARG A C 1
ATOM 1129 O O . ARG A 1 156 ? 4.685 -22.098 -19.153 1.00 93.88 156 ARG A O 1
ATOM 1136 N N . ASP A 1 157 ? 3.166 -20.456 -19.362 1.00 93.81 157 ASP A N 1
ATOM 1137 C CA . ASP A 1 157 ? 2.131 -21.078 -18.533 1.00 93.81 157 ASP A CA 1
ATOM 1138 C C . ASP A 1 157 ? 1.158 -21.965 -19.340 1.00 93.81 157 ASP A C 1
ATOM 1140 O O . ASP A 1 157 ? 0.294 -22.625 -18.762 1.00 93.81 157 ASP A O 1
ATOM 1144 N N . GLY A 1 158 ? 1.349 -22.047 -20.663 1.00 95.12 158 GLY A N 1
ATOM 1145 C CA . GLY A 1 158 ? 0.523 -22.827 -21.582 1.00 95.12 158 GLY A CA 1
ATOM 1146 C C . GLY A 1 158 ? -0.606 -22.037 -22.249 1.00 95.12 158 GLY A C 1
ATOM 1147 O O . GLY A 1 158 ? -1.322 -22.620 -23.067 1.00 95.12 158 GLY A O 1
ATOM 1148 N N . VAL A 1 159 ? -0.754 -20.741 -21.959 1.00 96.06 159 VAL A N 1
ATOM 1149 C CA . VAL A 1 159 ? -1.731 -19.842 -22.586 1.00 96.06 159 VAL A CA 1
ATOM 1150 C C . VAL A 1 159 ? -0.997 -18.621 -23.145 1.00 96.06 159 VAL A C 1
ATOM 1152 O O . VAL A 1 159 ? -0.083 -18.108 -22.527 1.00 96.06 159 VAL A O 1
ATOM 1155 N N . ALA A 1 160 ? -1.347 -18.185 -24.355 1.00 96.75 160 ALA A N 1
ATOM 1156 C CA . ALA A 1 160 ? -0.832 -16.937 -24.920 1.00 96.75 160 ALA A CA 1
ATOM 1157 C C . ALA A 1 160 ? -1.942 -15.882 -24.861 1.00 96.75 160 ALA A C 1
ATOM 1159 O O . ALA A 1 160 ? -2.776 -15.811 -25.770 1.00 96.75 160 ALA A O 1
ATOM 1160 N N . ASP A 1 161 ? -2.009 -15.140 -23.760 1.00 96.75 161 ASP A N 1
ATOM 1161 C CA . ASP A 1 161 ? -3.048 -14.142 -23.482 1.00 96.75 161 ASP A CA 1
ATOM 1162 C C . ASP A 1 161 ? -2.485 -12.745 -23.162 1.00 96.75 161 ASP A C 1
ATOM 1164 O O . ASP A 1 161 ? -3.239 -11.820 -22.846 1.00 96.75 161 ASP A O 1
ATOM 1168 N N . GLY A 1 162 ? -1.173 -12.567 -23.323 1.00 96.56 162 GLY A N 1
ATOM 1169 C CA . GLY A 1 162 ? -0.455 -11.340 -23.008 1.00 96.56 162 GLY A CA 1
ATOM 1170 C C . GLY A 1 162 ? -0.127 -11.185 -21.522 1.00 96.56 162 GLY A C 1
ATOM 1171 O O . GLY A 1 162 ? 0.269 -10.090 -21.116 1.00 96.56 162 GLY A O 1
ATOM 1172 N N . VAL A 1 163 ? -0.280 -12.233 -20.704 1.00 96.56 163 VAL A N 1
ATOM 1173 C CA . VAL A 1 163 ? -0.025 -12.197 -19.262 1.00 96.56 163 VAL A CA 1
ATOM 1174 C C . VAL A 1 163 ? 1.108 -13.145 -18.896 1.00 96.56 163 VAL A C 1
ATOM 1176 O O . VAL A 1 163 ? 1.031 -14.358 -19.013 1.00 96.56 163 VAL A O 1
ATOM 1179 N N . ILE A 1 164 ? 2.174 -12.593 -18.317 1.00 96.69 164 ILE A N 1
ATOM 1180 C CA . ILE A 1 164 ? 3.234 -13.413 -17.727 1.00 96.69 164 ILE A CA 1
ATOM 1181 C C . ILE A 1 164 ? 2.787 -13.855 -16.325 1.00 96.69 164 ILE A C 1
ATOM 1183 O O . ILE A 1 164 ? 3.065 -13.169 -15.339 1.00 96.69 164 ILE A O 1
ATOM 1187 N N . THR A 1 165 ? 2.110 -15.005 -16.221 1.00 96.19 165 THR A N 1
ATOM 1188 C CA . THR A 1 165 ? 1.549 -15.505 -14.947 1.00 96.19 165 THR A CA 1
ATOM 1189 C C . THR A 1 165 ? 2.607 -15.732 -13.865 1.00 96.19 165 THR A C 1
ATOM 1191 O O . THR A 1 165 ? 2.403 -15.375 -12.703 1.00 96.19 165 THR A O 1
ATOM 1194 N N . ASP A 1 166 ? 3.757 -16.313 -14.227 1.00 95.31 166 ASP A N 1
ATOM 1195 C CA . ASP A 1 166 ? 4.902 -16.449 -13.321 1.00 95.31 166 ASP A CA 1
ATOM 1196 C C . ASP A 1 166 ? 6.146 -15.743 -13.885 1.00 95.31 166 ASP A C 1
ATOM 1198 O O . ASP A 1 166 ? 6.966 -16.374 -14.573 1.00 95.31 166 ASP A O 1
ATOM 1202 N N . PRO A 1 167 ? 6.363 -14.454 -13.555 1.00 94.31 167 PRO A N 1
ATOM 1203 C CA . PRO A 1 167 ? 7.500 -13.691 -14.064 1.00 94.31 167 PRO A CA 1
ATOM 1204 C C . PRO A 1 167 ? 8.854 -14.259 -13.622 1.00 94.31 167 PRO A C 1
ATOM 1206 O O . PRO A 1 167 ? 9.869 -14.012 -14.271 1.00 94.31 167 PRO A O 1
ATOM 1209 N N . ARG A 1 168 ? 8.904 -15.091 -12.572 1.00 95.50 168 ARG A N 1
ATOM 1210 C CA . ARG A 1 168 ? 10.152 -15.721 -12.102 1.00 95.50 168 ARG A CA 1
ATOM 1211 C C . ARG A 1 168 ? 10.652 -16.792 -13.058 1.00 95.50 168 ARG A C 1
ATOM 1213 O O . ARG A 1 168 ? 11.826 -17.161 -12.979 1.00 95.50 168 ARG A O 1
ATOM 1220 N N . THR A 1 169 ? 9.786 -17.312 -13.923 1.00 93.12 169 THR A N 1
ATOM 1221 C CA . THR A 1 169 ? 10.152 -18.294 -14.950 1.00 93.12 169 THR A CA 1
ATOM 1222 C C . THR A 1 169 ? 10.614 -17.629 -16.238 1.00 93.12 169 THR A C 1
ATOM 1224 O O . THR A 1 169 ? 11.301 -18.274 -17.029 1.00 93.12 169 THR A O 1
ATOM 1227 N N . CYS A 1 170 ? 10.308 -16.345 -16.441 1.00 95.44 170 CYS A N 1
ATOM 1228 C CA . CYS A 1 170 ? 10.776 -15.577 -17.582 1.00 95.44 170 CYS A CA 1
ATOM 1229 C C . CYS A 1 170 ? 12.298 -15.369 -17.491 1.00 95.44 170 CYS A C 1
ATOM 1231 O O . CYS A 1 170 ? 12.855 -14.980 -16.461 1.00 95.44 170 CYS A O 1
ATOM 1233 N N . ARG A 1 171 ? 13.003 -15.698 -18.575 1.00 93.19 171 ARG A N 1
ATOM 1234 C CA . ARG A 1 171 ? 14.462 -15.549 -18.712 1.00 93.19 171 ARG A CA 1
ATOM 1235 C C . ARG A 1 171 ? 14.740 -14.757 -19.982 1.00 93.19 171 ARG A C 1
ATOM 1237 O O . ARG A 1 171 ? 15.306 -15.286 -20.934 1.00 93.19 171 ARG A O 1
ATOM 1244 N N . PHE A 1 172 ? 14.231 -13.532 -20.019 1.00 95.19 172 PHE A N 1
ATOM 1245 C CA . PHE A 1 172 ? 14.435 -12.615 -21.131 1.00 95.19 172 PHE A CA 1
ATOM 1246 C C . PHE A 1 172 ? 15.810 -11.951 -21.014 1.00 95.19 172 PHE A C 1
ATOM 1248 O O . PHE A 1 172 ? 16.184 -11.503 -19.930 1.00 95.19 172 PHE A O 1
ATOM 1255 N N . ASN A 1 173 ? 16.568 -11.913 -22.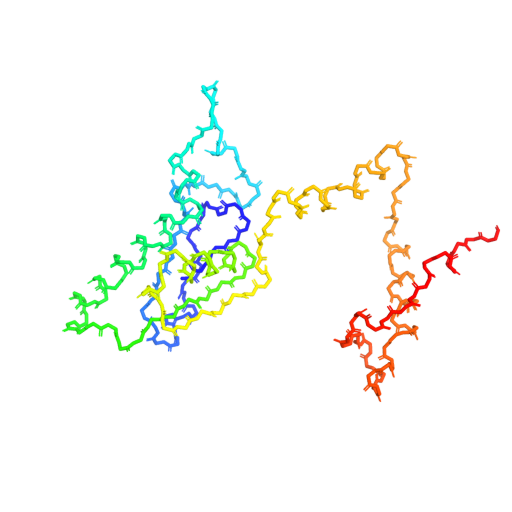113 1.00 93.94 173 ASN A N 1
ATOM 1256 C CA . ASN A 1 173 ? 17.832 -11.186 -22.166 1.00 93.94 173 ASN A CA 1
ATOM 1257 C C . ASN A 1 173 ? 17.589 -9.776 -22.738 1.00 93.94 173 ASN A C 1
ATOM 1259 O O . ASN A 1 173 ? 17.366 -9.667 -23.948 1.00 93.94 173 ASN A O 1
ATOM 1263 N N . PRO A 1 174 ? 17.664 -8.707 -21.923 1.00 91.38 174 PRO A N 1
ATOM 1264 C CA . PRO A 1 174 ? 17.390 -7.346 -22.379 1.00 91.38 174 PRO A CA 1
ATOM 1265 C C . PRO A 1 174 ? 1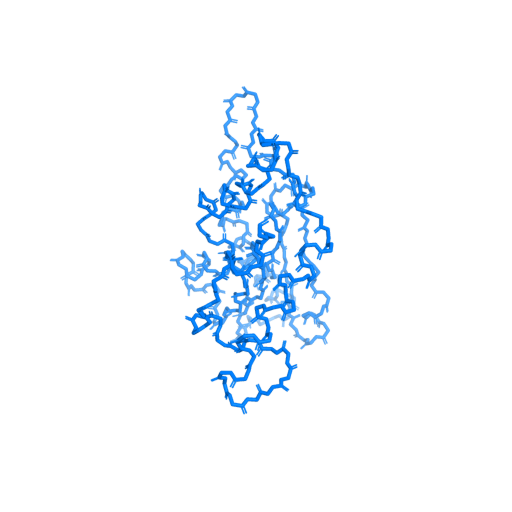8.362 -6.865 -23.465 1.00 91.38 174 PRO A C 1
ATOM 1267 O O . PRO A 1 174 ? 17.957 -6.086 -24.323 1.00 91.38 174 PRO A O 1
ATOM 1270 N N . THR A 1 175 ? 19.603 -7.373 -23.499 1.00 92.25 175 THR A N 1
ATOM 1271 C CA . THR A 1 175 ? 20.602 -6.947 -24.498 1.00 92.25 175 THR A CA 1
ATOM 1272 C C . THR A 1 175 ? 20.273 -7.420 -25.915 1.00 92.25 175 THR A C 1
ATOM 1274 O O . THR A 1 175 ? 20.852 -6.941 -26.880 1.00 92.25 175 THR A O 1
ATOM 1277 N N . SER A 1 176 ? 19.304 -8.331 -26.074 1.00 90.50 176 SER A N 1
ATOM 1278 C CA . SER A 1 176 ? 18.814 -8.745 -27.397 1.00 90.50 176 SER A CA 1
ATOM 1279 C C . SER A 1 176 ? 18.083 -7.636 -28.169 1.00 90.50 176 SER A C 1
ATOM 1281 O O . SER A 1 176 ? 17.847 -7.798 -29.364 1.00 90.50 176 SER A O 1
ATOM 1283 N N . LEU A 1 177 ? 17.733 -6.529 -27.503 1.00 90.31 177 LEU A N 1
ATOM 1284 C CA . LEU A 1 177 ? 17.087 -5.355 -28.100 1.00 90.31 177 LEU A CA 1
ATOM 1285 C C . LEU A 1 177 ? 18.061 -4.211 -28.416 1.00 90.31 177 LEU A C 1
ATOM 1287 O O . LEU A 1 177 ? 17.630 -3.169 -28.911 1.00 90.31 177 LEU A O 1
ATOM 1291 N N . GLU A 1 178 ? 19.350 -4.367 -28.111 1.00 86.25 178 GLU A N 1
ATOM 1292 C CA . GLU A 1 178 ? 20.354 -3.358 -28.442 1.00 86.25 178 GLU A CA 1
ATOM 1293 C C . GLU A 1 178 ? 20.516 -3.248 -29.965 1.00 86.25 178 GLU A C 1
ATOM 1295 O O . GLU A 1 178 ? 20.480 -4.245 -30.692 1.00 86.25 178 GLU A O 1
ATOM 1300 N N . ALA A 1 179 ? 20.662 -2.016 -30.458 1.00 76.25 179 ALA A N 1
ATOM 1301 C CA . ALA A 1 179 ? 21.001 -1.794 -31.856 1.00 76.25 179 ALA A CA 1
ATOM 1302 C C . ALA A 1 179 ? 22.413 -2.350 -32.140 1.00 76.25 179 ALA A C 1
ATOM 1304 O O . ALA A 1 179 ? 23.266 -2.281 -31.252 1.00 76.25 179 ALA A O 1
ATOM 1305 N N . PRO A 1 180 ? 22.654 -2.905 -33.341 1.00 63.38 180 PRO A N 1
ATOM 1306 C CA . PRO A 1 180 ? 23.961 -3.432 -33.725 1.00 63.38 180 PRO A CA 1
ATOM 1307 C C . PRO A 1 180 ? 25.062 -2.366 -33.767 1.00 63.38 180 PRO A C 1
ATOM 1309 O O . PRO A 1 180 ? 24.745 -1.178 -34.017 1.00 63.38 180 PRO A O 1
#

Radius of gyration: 21.55 Å; Cα contacts (8 Å, |Δi|>4): 261; chains: 1; bounding box: 49×44×56 Å

InterPro domains:
  IPR011118 Tannase/feruloyl esterase [PF07519] (1-175)
  IPR011118 Tannase/feruloyl esterase [PTHR33938] (1-177)

Mean predicted aligned error: 4.03 Å

Nearest PDB structures (foldseek):
  3wmt-assembly1_B  TM=8.717E-01  e=1.861E-07  Aspergillus oryzae RIB40
  6fat-assembly2_B  TM=8.505E-01  e=5.110E-07  Fusarium oxysporum
  8bhh-assembly2_B  TM=8.791E-01  e=2.810E-06  Fusarium oxysporum
  6g21-assembly2_B  TM=8.461E-01  e=8.218E-06  Aspergillus oryzae RIB40
  6qg9-assembly9_I  TM=8.290E-01  e=3.629E-04  Piscinibacter sakaiensis

Foldseek 3Di:
DFAAAQAQDFDDQVVVVVVPDLGGGDSLPHHDPSPDPCQQADPVGGPVVSVCSLQEDVLQVRLVVSQVVVCVVVVDGDPFFEQDDEASSLNRQVSCCVPVVPSGPYYDRHPYNPPVVPVVCVVCVVVVVCVVVVNDQDPVNVVVQLVQQQVQAQCVVPDNPSDNPDCVPRDDDSCVPDDD

Organism: NCBI:txid1413221

Sequence (180 aa):
MGGGGFNGSIPDTQTAAKTGYAAAGSDSGHTASSSDASWAWSPTGMNSSLITDFIARASHETTVKGKAVTQAFYGTSPTASSWNGCSNGGREGLQEAQVQPRDYDGILAGAPAVQADRFLPAAMWPQVVMHELDDFVLSCKFDAFDQAVTAACDSRDGVADGVITDPRTCRFNPTSLEAP

Solvent-accessible surface area (backbone atoms only — not comparable to full-atom values): 10258 Å² total; per-residue (Å²): 70,38,36,40,65,63,23,18,45,62,41,90,36,61,70,48,36,76,73,72,42,93,61,51,51,46,25,28,83,48,78,46,54,41,86,48,63,64,75,45,49,50,103,89,43,70,32,63,66,46,44,42,20,56,61,49,49,31,62,53,53,42,51,57,49,44,49,51,52,46,20,72,73,71,75,46,70,74,94,70,41,72,40,48,17,40,33,33,5,6,26,42,38,54,41,38,58,73,77,41,62,82,71,46,81,43,70,47,54,38,73,49,54,61,63,56,88,51,53,54,58,61,69,46,44,64,58,52,53,23,61,78,66,74,53,73,87,47,70,70,56,51,53,53,48,54,52,51,49,37,75,75,32,10,54,76,85,76,48,80,80,80,50,61,86,58,64,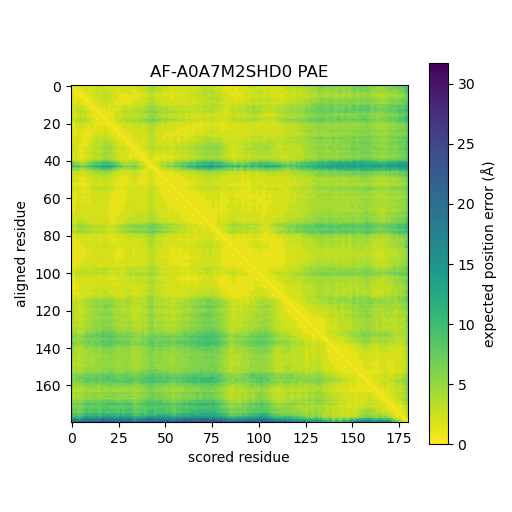87,74,50,83,75,66,76,73,79,73,59,81,133

pLDDT: mean 95.79, std 3.56, range [63.38, 98.69]

Secondary structure (DSSP, 8-state):
----TT--SPPP-HHHHHTT-------TTS---TT--GGGEETTEE-HHHHHIIIIIHHHHHHHHHHHHHHHHHSS--S--EEEEETHHHHHHHHHHHH-TTS-SEEEEES----HHHHHHHHHHHHHHHHHHT----HHHHHHHHHHHHHHHGGGGS--SS--S-GGG----GGGGS--